Protein AF-A0A1Z4JSN2-F1 (afdb_monomer_lite)

pLDDT: mean 70.75, std 22.08, range [33.25, 98.5]

Secondary structure (DSSP, 8-state):
----SS-HHHHHHHHHHHHHHHHHHHHHHHHHHHHHHHHHHHHHHHHHHHTT-------------------------------------------------PPP-----------B-TTTTTS-HHHHHHHHHHH-SS-EEHHHHHHHHBS---HHHHHHHHHHHHHHHHHHHHTTSEEEEETTTTEEEE--TTSTT--

Radius of gyration: 32.31 Å; chains: 1; bounding box: 71×65×80 Å

Structure (mmCIF, N/CA/C/O backbone):
data_AF-A0A1Z4JSN2-F1
#
_entry.id   AF-A0A1Z4JSN2-F1
#
loop_
_atom_site.group_PDB
_atom_site.id
_atom_site.type_symbol
_atom_site.label_atom_id
_atom_site.label_alt_id
_atom_site.label_comp_id
_atom_site.label_asym_id
_atom_site.label_entity_id
_atom_site.label_seq_id
_atom_site.pdbx_PDB_ins_code
_atom_site.Cartn_x
_atom_site.Cartn_y
_atom_site.Cartn_z
_atom_site.occupancy
_atom_site.B_iso_or_equiv
_atom_site.auth_seq_id
_atom_site.auth_comp_id
_atom_site.auth_asym_id
_atom_site.auth_atom_id
_atom_site.pdbx_PDB_model_num
ATOM 1 N N . MET A 1 1 ? 14.918 -33.684 -27.012 1.00 41.31 1 MET A N 1
ATOM 2 C CA . MET A 1 1 ? 16.140 -33.151 -26.370 1.00 41.31 1 MET A CA 1
ATOM 3 C C . MET A 1 1 ? 15.738 -31.894 -25.622 1.00 41.31 1 MET A C 1
ATOM 5 O O . MET A 1 1 ? 15.031 -31.086 -26.212 1.00 41.31 1 MET A O 1
ATOM 9 N N . ALA A 1 2 ? 16.093 -31.756 -24.344 1.00 53.62 2 ALA A N 1
ATOM 10 C CA . ALA A 1 2 ? 15.791 -30.543 -23.586 1.00 53.62 2 ALA A CA 1
ATOM 11 C C . ALA A 1 2 ? 16.877 -29.498 -23.871 1.00 53.62 2 ALA A C 1
ATOM 13 O O . ALA A 1 2 ? 18.021 -29.665 -23.456 1.00 53.62 2 ALA A O 1
ATOM 14 N N . PHE A 1 3 ? 16.529 -28.445 -24.608 1.00 55.28 3 PHE A N 1
ATOM 15 C CA . PHE A 1 3 ? 17.425 -27.313 -24.818 1.00 55.28 3 PHE A CA 1
ATOM 16 C C . PHE A 1 3 ? 17.397 -26.439 -23.563 1.00 55.28 3 PHE A C 1
ATOM 18 O O . PHE A 1 3 ? 16.472 -25.647 -23.383 1.00 55.28 3 PHE A O 1
ATOM 25 N N . SER A 1 4 ? 18.385 -26.600 -22.678 1.00 73.06 4 SER A N 1
ATOM 26 C CA . SER A 1 4 ? 18.578 -25.646 -21.585 1.00 73.06 4 SER A CA 1
ATOM 27 C C . SER A 1 4 ? 19.028 -24.316 -22.186 1.00 73.06 4 SER A C 1
ATOM 29 O O . SER A 1 4 ? 20.113 -24.217 -22.754 1.00 73.06 4 SER A O 1
ATOM 31 N N . ILE A 1 5 ? 18.161 -23.306 -22.108 1.00 81.50 5 ILE A N 1
ATOM 32 C CA . ILE A 1 5 ? 18.419 -21.956 -22.636 1.00 81.50 5 ILE A CA 1
ATOM 33 C C . ILE A 1 5 ? 19.423 -21.205 -21.738 1.00 81.50 5 ILE A C 1
ATOM 35 O O . ILE A 1 5 ? 20.067 -20.254 -22.174 1.00 81.50 5 ILE A O 1
ATOM 39 N N . LEU A 1 6 ? 19.578 -21.649 -20.486 1.00 81.69 6 LEU A N 1
ATOM 40 C CA . LEU A 1 6 ? 20.545 -21.127 -19.527 1.00 81.69 6 LEU A CA 1
ATOM 41 C C . LEU A 1 6 ? 21.762 -22.05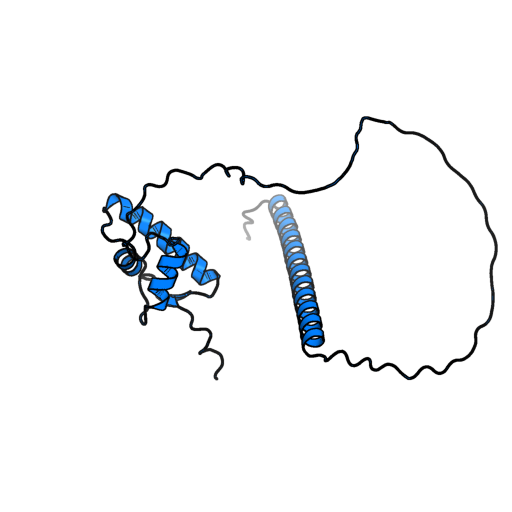3 -19.414 1.00 81.69 6 LEU A C 1
ATOM 43 O O . LEU A 1 6 ? 21.623 -23.278 -19.426 1.00 81.69 6 LEU A O 1
ATOM 47 N N . ALA A 1 7 ? 22.939 -21.447 -19.253 1.00 89.81 7 ALA A N 1
ATOM 48 C CA . ALA A 1 7 ? 24.154 -22.147 -18.852 1.00 89.81 7 ALA A CA 1
ATOM 49 C C . ALA A 1 7 ? 24.004 -22.710 -17.428 1.00 89.81 7 ALA A C 1
ATOM 51 O O . ALA A 1 7 ? 23.353 -22.095 -16.582 1.00 89.81 7 ALA A O 1
ATOM 52 N N . GLU A 1 8 ? 24.628 -23.853 -17.139 1.00 89.00 8 GLU A N 1
ATOM 53 C CA . GLU A 1 8 ? 24.432 -24.534 -15.850 1.00 89.00 8 GLU A CA 1
ATOM 54 C C . GLU A 1 8 ? 24.862 -23.656 -14.658 1.00 89.00 8 GLU A C 1
ATOM 56 O O . GLU A 1 8 ? 24.157 -23.596 -13.653 1.00 89.00 8 GLU A O 1
ATOM 61 N N . ASP A 1 9 ? 25.931 -22.863 -14.806 1.00 92.00 9 ASP A N 1
ATOM 62 C CA . ASP A 1 9 ? 26.379 -21.900 -13.788 1.00 92.00 9 ASP A CA 1
ATOM 63 C C . ASP A 1 9 ? 25.331 -20.814 -13.489 1.00 92.00 9 ASP A C 1
ATOM 65 O O . ASP A 1 9 ? 25.136 -20.416 -12.337 1.00 92.00 9 ASP A O 1
ATOM 69 N N . THR A 1 10 ? 24.631 -20.313 -14.518 1.00 93.00 10 THR A N 1
ATOM 70 C CA . THR A 1 10 ? 23.595 -19.287 -14.319 1.00 93.00 10 THR A CA 1
ATOM 71 C C . THR A 1 10 ? 22.344 -19.884 -13.695 1.00 93.00 10 THR A C 1
ATOM 73 O O . THR A 1 10 ? 21.706 -19.225 -12.874 1.00 93.00 10 THR A O 1
ATOM 76 N N . ARG A 1 11 ? 22.035 -21.147 -14.002 1.00 93.81 11 ARG A N 1
ATOM 77 C CA . ARG A 1 11 ? 20.977 -21.906 -13.338 1.00 93.81 11 ARG A CA 1
ATOM 78 C C . ARG A 1 11 ? 21.290 -22.143 -11.858 1.00 93.81 11 ARG A C 1
ATOM 80 O O . ARG A 1 11 ? 20.466 -21.782 -11.023 1.00 93.81 11 ARG A O 1
ATOM 87 N N . ALA A 1 12 ? 22.473 -22.661 -11.527 1.00 94.56 12 ALA A N 1
ATOM 88 C CA . ALA A 1 12 ? 22.886 -22.909 -10.144 1.00 94.56 12 ALA A CA 1
ATOM 89 C C . ALA A 1 12 ? 22.841 -21.626 -9.294 1.00 94.56 12 ALA A C 1
ATOM 91 O O . ALA A 1 12 ? 22.346 -21.634 -8.168 1.00 94.56 12 ALA A O 1
ATOM 92 N N . LYS A 1 13 ? 23.269 -20.488 -9.862 1.00 96.25 13 LYS A N 1
ATOM 93 C CA . LYS A 1 13 ? 23.168 -19.181 -9.199 1.00 96.25 13 LYS A CA 1
ATOM 94 C C . LYS A 1 13 ? 21.718 -18.728 -8.973 1.00 96.25 13 LYS A C 1
ATOM 96 O O . LYS A 1 13 ? 21.421 -18.148 -7.931 1.00 96.25 13 LYS A O 1
ATOM 101 N N . LEU A 1 14 ? 20.816 -18.970 -9.927 1.00 96.25 14 LEU A N 1
ATOM 102 C CA . LEU A 1 14 ? 19.392 -18.646 -9.775 1.00 96.25 14 LEU A CA 1
ATOM 103 C C . LEU A 1 14 ? 18.695 -19.553 -8.754 1.00 96.25 14 LEU A C 1
ATOM 105 O O . LEU A 1 14 ? 17.845 -19.070 -8.011 1.00 96.25 14 LEU A O 1
ATOM 109 N N . GLU A 1 15 ? 19.061 -20.834 -8.686 1.00 96.12 15 GLU A N 1
ATOM 110 C CA . GLU A 1 15 ? 18.578 -21.761 -7.657 1.00 96.12 15 GLU A CA 1
ATOM 111 C C . GLU A 1 15 ? 19.076 -21.323 -6.261 1.00 96.12 15 GLU A C 1
ATOM 113 O O . GLU A 1 15 ? 18.267 -21.190 -5.344 1.00 96.12 15 GLU A O 1
ATOM 118 N N . GLN A 1 16 ? 20.350 -20.929 -6.124 1.00 97.75 16 GLN A N 1
ATOM 119 C CA . GLN A 1 16 ? 20.901 -20.378 -4.876 1.00 97.75 16 GLN A CA 1
ATOM 120 C C . GLN A 1 16 ? 20.203 -19.081 -4.417 1.00 97.75 16 GLN A C 1
ATOM 122 O O . GLN A 1 16 ? 19.845 -18.957 -3.244 1.00 97.75 16 GLN A O 1
ATOM 127 N N . GLU A 1 17 ? 20.003 -18.101 -5.308 1.00 97.75 17 GLU A N 1
ATOM 128 C CA . GLU A 1 17 ? 19.290 -16.859 -4.955 1.00 97.75 17 GLU A CA 1
ATOM 129 C C . GLU A 1 17 ? 17.804 -17.124 -4.664 1.00 97.75 17 GLU A C 1
ATOM 131 O O . GLU A 1 17 ? 17.231 -16.483 -3.787 1.00 97.75 17 GLU A O 1
ATOM 136 N N . ARG A 1 18 ? 17.172 -18.098 -5.335 1.00 97.88 18 ARG A N 1
ATOM 137 C CA . ARG A 1 18 ? 15.797 -18.520 -5.027 1.00 97.88 18 ARG A CA 1
ATOM 138 C C . ARG A 1 18 ? 15.691 -19.070 -3.607 1.00 97.88 18 ARG A C 1
ATOM 140 O O . ARG A 1 18 ? 14.807 -18.637 -2.872 1.00 97.88 18 ARG A O 1
ATOM 147 N N . ASP A 1 19 ? 16.570 -19.989 -3.220 1.00 98.12 19 ASP A N 1
ATOM 148 C CA . ASP A 1 19 ? 16.544 -20.592 -1.884 1.00 98.12 19 ASP A CA 1
ATOM 149 C C . ASP A 1 19 ? 16.851 -19.547 -0.803 1.00 98.12 19 ASP A C 1
ATOM 151 O O . ASP A 1 19 ? 16.177 -19.488 0.227 1.00 98.12 19 ASP A O 1
ATOM 155 N N . ARG A 1 20 ? 17.791 -18.632 -1.076 1.00 98.44 20 ARG A N 1
ATOM 156 C CA . ARG A 1 20 ? 18.046 -17.462 -0.230 1.00 98.44 20 ARG A CA 1
ATOM 157 C C . ARG A 1 20 ? 16.798 -16.588 -0.060 1.00 98.44 20 ARG A C 1
ATOM 159 O O . ARG A 1 20 ? 16.454 -16.260 1.070 1.00 98.44 20 ARG A O 1
ATOM 166 N N . LEU A 1 21 ? 16.113 -16.225 -1.147 1.00 98.38 21 LEU A N 1
ATOM 167 C CA . LEU A 1 21 ? 14.908 -15.385 -1.103 1.00 98.38 21 LEU A CA 1
ATOM 168 C C . LEU A 1 21 ? 13.727 -16.074 -0.403 1.00 98.38 21 LEU A C 1
ATOM 170 O O . LEU A 1 21 ? 12.927 -15.398 0.239 1.00 98.38 21 LEU A O 1
ATOM 174 N N . ILE A 1 22 ? 13.617 -17.404 -0.495 1.00 98.44 22 ILE A N 1
ATOM 175 C CA . ILE A 1 22 ? 12.638 -18.188 0.274 1.00 98.44 22 ILE A CA 1
ATOM 176 C C . ILE A 1 22 ? 12.942 -18.081 1.774 1.00 98.44 22 ILE A C 1
ATOM 178 O O . ILE A 1 22 ? 12.055 -17.721 2.544 1.00 98.44 22 ILE A O 1
ATOM 182 N N . ASN A 1 23 ? 14.198 -18.292 2.175 1.00 98.25 23 ASN A N 1
ATOM 183 C CA . ASN A 1 23 ? 14.617 -18.180 3.574 1.00 98.25 23 ASN A CA 1
ATOM 184 C C . ASN A 1 23 ? 14.452 -16.748 4.123 1.00 98.25 23 ASN A C 1
ATOM 186 O O . ASN A 1 23 ? 13.974 -16.570 5.241 1.00 98.25 23 ASN A O 1
ATOM 190 N N . GLU A 1 24 ? 14.798 -15.719 3.339 1.00 98.44 24 GLU A N 1
ATOM 191 C CA . GLU A 1 24 ? 14.588 -14.311 3.712 1.00 98.44 24 GLU A CA 1
ATOM 192 C C . GLU A 1 24 ? 13.092 -13.983 3.867 1.00 98.44 24 GLU A C 1
ATOM 194 O O . GLU A 1 24 ? 12.709 -13.335 4.841 1.00 98.44 24 GLU A O 1
ATOM 199 N N . ARG A 1 25 ? 12.228 -14.472 2.963 1.00 98.25 25 ARG A N 1
ATOM 200 C CA . ARG A 1 25 ? 10.766 -14.328 3.078 1.00 98.25 25 ARG A CA 1
ATOM 201 C C . ARG A 1 25 ? 10.247 -14.952 4.372 1.00 98.25 25 ARG A C 1
ATOM 203 O O . ARG A 1 25 ? 9.473 -14.310 5.077 1.00 98.25 25 ARG A O 1
ATOM 210 N N . ASP A 1 26 ? 10.649 -16.182 4.672 1.00 98.38 26 ASP A N 1
ATOM 211 C CA . ASP A 1 26 ? 10.110 -16.922 5.815 1.00 98.38 26 ASP A CA 1
ATOM 212 C C . ASP A 1 26 ? 10.577 -16.319 7.147 1.00 98.38 26 ASP A C 1
ATOM 214 O O . ASP A 1 26 ? 9.757 -16.139 8.047 1.00 98.38 26 ASP A O 1
ATOM 218 N N . ALA A 1 27 ? 11.826 -15.847 7.226 1.00 98.25 27 ALA A N 1
ATOM 219 C CA . ALA A 1 27 ? 12.319 -15.076 8.368 1.00 98.25 27 ALA A CA 1
ATOM 220 C C . ALA A 1 27 ? 11.567 -13.741 8.566 1.00 98.25 27 ALA A C 1
ATOM 222 O O . ALA A 1 27 ? 11.284 -13.349 9.699 1.00 98.25 27 ALA A O 1
ATOM 223 N N . ILE A 1 28 ? 11.207 -13.040 7.481 1.00 98.25 28 ILE A N 1
ATOM 224 C CA . ILE A 1 28 ? 10.393 -11.812 7.551 1.00 98.25 28 ILE A CA 1
ATOM 225 C C . ILE A 1 28 ? 8.974 -12.122 8.049 1.00 98.25 28 ILE A C 1
ATOM 227 O O . ILE A 1 28 ? 8.442 -11.370 8.866 1.00 98.25 28 ILE A O 1
ATOM 231 N N . ILE A 1 29 ? 8.365 -13.222 7.590 1.00 98.12 29 ILE A N 1
ATOM 232 C CA . ILE A 1 29 ? 7.037 -13.658 8.045 1.00 98.12 29 ILE A CA 1
ATOM 233 C C . ILE A 1 29 ? 7.071 -14.005 9.538 1.00 98.12 29 ILE A C 1
ATOM 235 O O . ILE A 1 29 ? 6.230 -13.512 10.287 1.00 98.12 29 ILE A O 1
ATOM 239 N N . GLU A 1 30 ? 8.047 -14.795 9.989 1.00 98.38 30 GLU A N 1
ATOM 240 C CA . GLU A 1 30 ? 8.188 -15.180 11.399 1.00 98.38 30 GLU A CA 1
ATOM 241 C C . GLU A 1 30 ? 8.400 -13.956 12.306 1.00 98.38 30 GLU A C 1
ATOM 243 O O . GLU A 1 30 ? 7.724 -13.814 13.330 1.00 98.38 30 GLU A O 1
ATOM 248 N N . ALA A 1 31 ? 9.265 -13.020 11.901 1.00 97.94 31 ALA A N 1
ATOM 249 C CA . ALA A 1 31 ? 9.495 -11.774 12.630 1.00 97.94 31 ALA A CA 1
ATOM 250 C C . ALA A 1 31 ? 8.231 -10.897 12.705 1.00 97.94 31 ALA A C 1
ATOM 252 O O . ALA A 1 31 ? 7.899 -10.389 13.777 1.00 97.94 31 ALA A O 1
ATOM 253 N N . ALA A 1 32 ? 7.496 -10.755 11.596 1.00 97.81 32 ALA A N 1
ATOM 254 C CA . ALA A 1 32 ? 6.260 -9.975 11.549 1.00 97.81 32 ALA A CA 1
ATOM 255 C C . ALA A 1 32 ? 5.143 -10.597 12.404 1.00 97.81 32 ALA A C 1
ATOM 257 O O . ALA A 1 32 ? 4.457 -9.877 13.128 1.00 97.81 32 ALA A O 1
ATOM 258 N N . VAL A 1 33 ? 4.982 -11.926 12.371 1.00 98.50 33 VAL A N 1
ATOM 259 C CA . VAL A 1 33 ? 4.016 -12.652 13.214 1.00 98.50 33 VAL A CA 1
ATOM 260 C C . VAL A 1 33 ? 4.383 -12.527 14.692 1.00 98.50 33 VAL A C 1
ATOM 262 O O . VAL A 1 33 ? 3.512 -12.245 15.515 1.00 98.50 33 VAL A O 1
ATOM 265 N N . THR A 1 34 ? 5.664 -12.670 15.036 1.00 98.25 34 THR A N 1
ATOM 266 C CA . THR A 1 34 ? 6.158 -12.509 16.412 1.00 98.25 34 THR A CA 1
ATOM 267 C C . THR A 1 34 ? 5.901 -11.094 16.933 1.00 98.25 34 THR A C 1
ATOM 269 O O . THR A 1 34 ? 5.360 -10.936 18.027 1.00 98.25 34 THR A O 1
ATOM 272 N N . GLN A 1 35 ? 6.220 -10.061 16.144 1.00 98.31 35 GLN A N 1
ATOM 273 C CA . GLN A 1 35 ? 5.967 -8.669 16.522 1.00 98.31 35 GLN A CA 1
ATOM 274 C C . GLN A 1 35 ? 4.466 -8.385 16.677 1.00 98.31 35 GLN A C 1
ATOM 276 O O . GLN A 1 35 ? 4.056 -7.842 17.700 1.00 98.31 35 GLN A O 1
ATOM 281 N N . ALA A 1 36 ? 3.639 -8.791 15.708 1.00 98.06 36 ALA A N 1
ATOM 282 C CA . ALA A 1 36 ? 2.192 -8.591 15.772 1.00 98.06 36 ALA A CA 1
ATOM 283 C C . ALA A 1 36 ? 1.566 -9.288 16.992 1.00 98.06 36 ALA A C 1
ATOM 285 O O . ALA A 1 36 ? 0.686 -8.724 17.638 1.00 98.06 36 ALA A O 1
ATOM 286 N N . THR A 1 37 ? 2.049 -10.484 17.343 1.00 98.19 37 THR A N 1
ATOM 287 C CA . THR A 1 37 ? 1.596 -11.221 18.534 1.00 98.19 37 THR A CA 1
ATOM 288 C C . THR A 1 37 ? 1.969 -10.468 19.813 1.00 98.19 37 THR A C 1
ATOM 290 O O . THR A 1 37 ? 1.103 -10.231 20.650 1.00 98.19 37 THR A O 1
ATOM 293 N N . ALA A 1 38 ? 3.216 -9.995 19.931 1.00 97.88 38 ALA A N 1
ATOM 294 C CA . ALA A 1 38 ? 3.669 -9.220 21.088 1.00 97.88 38 ALA A CA 1
ATOM 295 C C . ALA A 1 38 ? 2.908 -7.885 21.258 1.00 97.88 38 ALA A C 1
ATOM 297 O O . ALA A 1 38 ? 2.576 -7.506 22.381 1.00 97.88 38 ALA A O 1
ATOM 298 N N . GLU A 1 39 ? 2.590 -7.184 20.163 1.00 98.00 39 GLU A N 1
ATOM 299 C CA . GLU A 1 39 ? 1.781 -5.953 20.186 1.00 98.00 39 GLU A CA 1
ATOM 300 C C . GLU A 1 39 ? 0.318 -6.218 20.593 1.00 98.00 39 GLU A C 1
ATOM 302 O O . GLU A 1 39 ? -0.271 -5.435 21.348 1.00 98.00 39 GLU A O 1
ATOM 307 N N . ILE A 1 40 ? -0.268 -7.337 20.149 1.00 98.12 40 ILE A N 1
ATOM 308 C CA . ILE A 1 40 ? -1.598 -7.788 20.588 1.00 98.12 40 ILE A CA 1
ATOM 309 C C . ILE A 1 40 ? -1.582 -8.125 22.083 1.00 98.12 40 ILE A C 1
ATOM 311 O O . ILE A 1 40 ? -2.422 -7.608 22.819 1.00 98.12 40 ILE A O 1
ATOM 315 N N . ASP A 1 41 ? -0.615 -8.916 22.554 1.00 97.88 41 ASP A N 1
ATOM 316 C CA . ASP A 1 41 ? -0.499 -9.302 23.966 1.00 97.88 41 ASP A CA 1
ATOM 317 C C . ASP A 1 41 ? -0.299 -8.083 24.877 1.00 97.88 41 ASP A C 1
ATOM 319 O O . ASP A 1 41 ? -0.962 -7.964 25.909 1.00 97.88 41 ASP A O 1
ATOM 323 N N . GLN A 1 42 ? 0.545 -7.127 24.474 1.00 97.69 42 GLN A N 1
ATOM 324 C CA . GLN A 1 42 ? 0.730 -5.864 25.194 1.00 97.69 42 GLN A CA 1
ATOM 325 C C . GLN A 1 42 ? -0.574 -5.052 25.257 1.00 97.69 42 GLN A C 1
ATOM 327 O O . GLN A 1 42 ? -0.917 -4.499 26.305 1.00 97.69 42 GLN A O 1
ATOM 332 N N . THR A 1 43 ? -1.328 -5.002 24.155 1.00 97.38 43 THR A N 1
ATOM 333 C CA . THR A 1 43 ? -2.623 -4.308 24.092 1.00 97.38 43 THR A CA 1
ATOM 334 C C . THR A 1 43 ? -3.659 -4.988 24.992 1.00 97.38 43 THR A C 1
ATOM 336 O O . THR A 1 43 ? -4.388 -4.307 25.713 1.00 97.38 43 THR A O 1
ATOM 339 N N . LEU A 1 44 ? -3.703 -6.324 25.019 1.00 97.00 44 LEU A N 1
ATOM 340 C CA . LEU A 1 44 ? -4.582 -7.093 25.904 1.00 97.00 44 LEU A CA 1
ATOM 341 C C . LEU A 1 44 ? -4.220 -6.896 27.382 1.00 97.00 44 LEU A C 1
ATOM 343 O O . LEU A 1 44 ? -5.116 -6.685 28.197 1.00 97.00 44 LEU A O 1
ATOM 347 N N . GLN A 1 45 ? -2.930 -6.883 27.731 1.00 96.62 45 GLN A N 1
ATOM 348 C CA . GLN A 1 45 ? -2.469 -6.551 29.085 1.00 96.62 45 GLN A CA 1
ATOM 349 C C . GLN A 1 45 ? -2.898 -5.135 29.492 1.00 96.62 45 GLN A C 1
ATOM 351 O O . GLN A 1 45 ? -3.444 -4.947 30.578 1.00 96.62 45 GLN A O 1
ATOM 356 N N . GLN A 1 46 ? -2.736 -4.145 28.607 1.00 96.88 46 GLN A N 1
ATOM 357 C CA . GLN A 1 46 ? -3.181 -2.774 28.864 1.00 96.88 46 GLN A CA 1
ATOM 358 C C . GLN A 1 46 ? -4.706 -2.680 29.051 1.00 96.88 46 GLN A C 1
ATOM 360 O O . GLN A 1 46 ? -5.172 -1.963 29.936 1.00 96.88 46 GLN A O 1
ATOM 365 N N . ILE A 1 47 ? -5.490 -3.411 28.253 1.00 96.12 47 ILE A N 1
ATOM 366 C CA . ILE A 1 47 ? -6.953 -3.471 28.388 1.00 96.12 47 ILE A CA 1
ATOM 367 C C . ILE A 1 47 ? -7.352 -4.124 29.718 1.00 96.12 47 ILE A C 1
ATOM 369 O O . ILE A 1 47 ? -8.198 -3.580 30.422 1.00 96.12 47 ILE A O 1
ATOM 373 N N . ASN A 1 48 ? -6.722 -5.237 30.100 1.00 95.44 48 ASN A N 1
ATOM 374 C CA . ASN A 1 48 ? -6.979 -5.914 31.375 1.00 95.44 48 ASN A CA 1
ATOM 375 C C . ASN A 1 48 ? -6.672 -5.009 32.577 1.00 95.44 48 ASN A C 1
ATOM 377 O O . ASN A 1 48 ? -7.474 -4.945 33.509 1.00 95.44 48 ASN A O 1
ATOM 381 N N . HIS A 1 49 ? -5.576 -4.247 32.516 1.00 93.94 49 HIS A N 1
ATOM 382 C CA . HIS A 1 49 ? -5.225 -3.261 33.536 1.00 93.94 49 HIS A CA 1
ATOM 383 C C . HIS A 1 49 ? -6.290 -2.159 33.665 1.00 93.94 49 HIS A C 1
ATOM 385 O O . HIS A 1 49 ? -6.755 -1.852 34.763 1.00 93.94 49 HIS A O 1
ATOM 391 N N . LEU A 1 50 ? -6.746 -1.601 32.536 1.00 94.19 50 LEU A N 1
ATOM 392 C CA . LEU A 1 50 ? -7.796 -0.571 32.504 1.00 94.19 50 LEU A CA 1
ATOM 393 C C . LEU A 1 50 ? -9.171 -1.083 32.962 1.00 94.19 50 LEU A C 1
ATOM 395 O O . LEU A 1 50 ? -9.957 -0.311 33.508 1.00 94.19 50 LEU A O 1
ATOM 399 N N . LEU A 1 51 ? -9.466 -2.366 32.747 1.00 92.88 51 LEU A N 1
ATOM 400 C CA . LEU A 1 51 ? -10.694 -3.021 33.207 1.00 92.88 51 LEU A CA 1
ATOM 401 C C . LEU A 1 51 ? -10.644 -3.436 34.688 1.00 92.88 51 LEU A C 1
ATOM 403 O O . LEU A 1 51 ? -11.639 -3.944 35.202 1.00 92.88 51 LEU A O 1
ATOM 407 N N . GLY A 1 52 ? -9.518 -3.231 35.382 1.00 82.19 52 GLY A N 1
ATOM 408 C CA . GLY A 1 52 ? -9.339 -3.688 36.763 1.00 82.19 52 GLY A CA 1
ATOM 409 C C . GLY A 1 52 ? -9.307 -5.215 36.894 1.00 82.19 52 GLY A C 1
ATOM 410 O O . GLY A 1 52 ? -9.551 -5.741 37.978 1.00 82.19 52 GLY A O 1
ATOM 411 N N . SER A 1 53 ? -9.008 -5.928 35.802 1.00 67.31 53 SER A N 1
ATOM 412 C CA . SER A 1 53 ? -8.910 -7.392 35.754 1.00 67.31 53 SER A CA 1
ATOM 413 C C . SER A 1 53 ? -7.637 -7.930 36.419 1.00 67.31 53 SER A C 1
ATOM 415 O O . SER A 1 53 ? -7.493 -9.145 36.551 1.00 67.31 53 SER A O 1
ATOM 417 N N . ASP A 1 54 ? -6.729 -7.047 36.853 1.00 62.31 54 ASP A N 1
ATOM 418 C CA . ASP A 1 54 ? -5.588 -7.361 37.719 1.00 62.31 54 ASP A CA 1
ATOM 419 C C . ASP A 1 54 ? -6.062 -7.742 39.132 1.00 62.31 54 ASP A C 1
ATOM 421 O O . ASP A 1 54 ? -5.821 -7.044 40.117 1.00 62.31 54 ASP A O 1
ATOM 425 N N . SER A 1 55 ? -6.743 -8.882 39.243 1.00 44.88 55 SER A N 1
ATOM 426 C CA . SER A 1 55 ? -6.909 -9.570 40.517 1.00 44.88 55 SER A CA 1
ATOM 427 C C . SER A 1 55 ? -5.648 -10.403 40.774 1.00 44.88 55 SER A C 1
ATOM 429 O O . SER A 1 55 ? -5.432 -11.405 40.081 1.00 44.88 55 SER A O 1
ATOM 431 N N . PRO A 1 56 ? -4.785 -10.027 41.739 1.00 50.44 56 PRO A N 1
ATOM 432 C CA . PRO A 1 56 ? -3.621 -10.828 42.072 1.00 50.44 56 PRO A CA 1
ATOM 433 C C . PRO A 1 56 ? -4.104 -12.115 42.739 1.00 50.44 56 PRO A C 1
ATOM 435 O O . PRO A 1 56 ? -4.435 -12.138 43.923 1.00 50.44 56 PRO A O 1
ATOM 438 N N . THR A 1 57 ? -4.131 -13.210 41.978 1.00 39.16 57 THR A N 1
ATOM 439 C CA . THR A 1 57 ? -4.407 -14.544 42.531 1.00 39.16 57 THR A CA 1
ATOM 440 C C . THR A 1 57 ? -3.145 -15.086 43.206 1.00 39.16 57 THR A C 1
ATOM 442 O O . THR A 1 57 ? -2.566 -16.088 42.791 1.00 39.16 57 THR A O 1
ATOM 445 N N . GLU A 1 58 ? -2.687 -14.393 44.246 1.00 45.44 58 GLU A N 1
ATOM 446 C CA . GLU A 1 58 ? -1.588 -14.834 45.096 1.00 45.44 58 GLU A CA 1
ATOM 447 C C . GLU A 1 58 ? -2.149 -15.367 46.418 1.00 45.44 58 GLU A C 1
ATOM 449 O O . GLU A 1 58 ? -2.570 -14.596 47.275 1.00 45.44 58 GLU A O 1
ATOM 454 N N . THR A 1 59 ? -2.150 -16.693 46.595 1.00 40.84 59 THR A N 1
ATOM 455 C CA . THR A 1 59 ? -1.722 -17.363 47.845 1.00 40.84 59 THR A CA 1
ATOM 456 C C . THR A 1 59 ? -1.828 -18.888 47.749 1.00 40.84 59 THR A C 1
ATOM 458 O O . THR A 1 59 ? -2.898 -19.467 47.904 1.00 40.84 59 THR A O 1
ATOM 461 N N . ALA A 1 60 ? -0.681 -19.558 47.598 1.00 39.19 60 ALA A N 1
ATOM 462 C CA . ALA A 1 60 ? -0.484 -20.947 48.037 1.00 39.19 60 ALA A CA 1
ATOM 463 C C . ALA A 1 60 ? 1.008 -21.254 48.288 1.00 39.19 60 ALA A C 1
ATOM 465 O O . ALA A 1 60 ? 1.548 -22.261 47.833 1.00 39.19 60 ALA A O 1
ATOM 466 N N . SER A 1 61 ? 1.701 -20.377 49.022 1.00 46.31 61 SER A N 1
ATOM 467 C CA . SER A 1 61 ? 3.037 -20.689 49.542 1.00 46.31 61 SER A CA 1
ATOM 468 C C . SER A 1 61 ? 2.937 -21.638 50.737 1.00 46.31 61 SER A C 1
ATOM 470 O O . SER A 1 61 ? 2.457 -21.238 51.796 1.00 46.31 61 SER A O 1
ATOM 472 N N . THR A 1 62 ? 3.490 -22.849 50.628 1.00 40.41 62 THR A N 1
ATOM 473 C CA . THR A 1 62 ? 3.920 -23.626 51.805 1.00 40.41 62 THR A CA 1
ATOM 474 C C . THR A 1 62 ? 5.337 -24.158 51.632 1.00 40.41 62 THR A C 1
ATOM 476 O O . THR A 1 62 ? 5.635 -24.940 50.734 1.00 40.41 62 THR A O 1
ATOM 479 N N . SER A 1 63 ? 6.213 -23.715 52.528 1.00 47.41 63 SER A N 1
ATOM 480 C CA . SER A 1 63 ? 7.657 -23.952 52.543 1.00 47.41 63 SER A CA 1
ATOM 481 C C . SER A 1 63 ? 8.049 -25.393 52.894 1.00 47.41 63 SER A C 1
ATOM 483 O O . SER A 1 63 ? 7.392 -25.999 53.742 1.00 47.41 63 SER A O 1
ATOM 485 N N . LYS A 1 64 ? 9.234 -25.848 52.437 1.00 38.62 64 LYS A N 1
ATOM 486 C CA . LYS A 1 64 ? 10.298 -26.389 53.328 1.00 38.62 64 LYS A CA 1
ATOM 487 C C . LYS A 1 64 ? 11.630 -26.750 52.631 1.00 38.62 64 LYS A C 1
ATOM 489 O O . LYS A 1 64 ? 11.657 -27.515 51.682 1.00 38.62 64 LYS A O 1
ATOM 494 N N . LYS A 1 65 ? 12.720 -26.307 53.281 1.00 33.62 65 LYS A N 1
ATOM 495 C CA . LYS A 1 65 ? 14.089 -26.879 53.347 1.00 33.62 65 LYS A CA 1
ATOM 496 C C . LYS A 1 65 ? 15.005 -26.945 52.100 1.00 33.62 65 LYS A C 1
ATOM 498 O O . LYS A 1 65 ? 14.971 -27.881 51.316 1.00 33.62 65 LYS A O 1
ATOM 503 N N . ALA A 1 66 ? 16.007 -26.058 52.120 1.00 39.22 66 ALA A N 1
ATOM 504 C CA . ALA A 1 66 ? 17.427 -26.383 51.863 1.00 39.22 66 ALA A CA 1
ATOM 505 C C . ALA A 1 66 ? 17.978 -27.323 52.988 1.00 39.22 66 ALA A C 1
ATOM 507 O O . ALA A 1 66 ? 17.262 -27.466 53.990 1.00 39.22 66 ALA A O 1
ATOM 508 N N . PRO A 1 67 ? 19.196 -27.935 52.940 1.00 52.31 67 PRO A N 1
ATOM 509 C CA . PRO A 1 67 ? 20.463 -27.540 52.275 1.00 52.31 67 PRO A CA 1
ATOM 510 C C . PRO A 1 67 ? 21.045 -28.685 51.375 1.00 52.31 67 PRO A C 1
ATOM 512 O O . PRO A 1 67 ? 20.317 -29.630 51.111 1.00 52.31 67 PRO A O 1
ATOM 515 N N . THR A 1 68 ? 22.247 -28.693 50.765 1.00 34.12 68 THR A N 1
ATOM 516 C CA . THR A 1 68 ? 23.608 -28.285 51.201 1.00 34.12 68 THR A CA 1
ATOM 517 C C . THR A 1 68 ? 24.605 -28.022 50.052 1.00 34.12 68 THR A C 1
ATOM 519 O O . THR A 1 68 ? 24.661 -28.770 49.087 1.00 34.12 68 THR A O 1
ATOM 522 N N . GLN A 1 69 ? 25.454 -27.003 50.256 1.00 41.44 69 GLN A N 1
ATOM 523 C CA . GLN A 1 69 ? 26.899 -26.898 49.938 1.00 41.44 69 GLN A CA 1
ATOM 524 C C . GLN A 1 69 ? 27.529 -27.706 48.775 1.00 41.44 69 GLN A C 1
ATOM 526 O O . GLN A 1 69 ? 27.623 -28.926 48.847 1.00 41.44 69 GLN A O 1
ATOM 531 N N . SER A 1 70 ? 28.226 -26.994 47.868 1.00 36.06 70 SER A N 1
ATOM 532 C CA . SER A 1 70 ? 29.679 -27.188 47.615 1.00 36.06 70 SER A CA 1
ATOM 533 C C . SER A 1 70 ? 30.323 -26.060 46.771 1.00 36.06 70 SER A C 1
ATOM 535 O O . SER A 1 70 ? 30.067 -25.907 45.583 1.00 36.06 70 SER A O 1
ATOM 537 N N . LYS A 1 71 ? 31.215 -25.294 47.410 1.00 39.72 71 LYS A N 1
ATOM 538 C CA . LYS A 1 71 ? 32.340 -24.482 46.865 1.00 39.72 71 LYS A CA 1
ATOM 539 C C . LYS A 1 71 ? 33.615 -25.024 47.574 1.00 39.72 71 LYS A C 1
ATOM 541 O O . LYS A 1 71 ? 33.410 -25.760 48.543 1.00 39.72 71 LYS A O 1
ATOM 546 N N . PRO A 1 72 ? 34.887 -24.643 47.278 1.00 52.25 72 PRO A N 1
ATOM 547 C CA . PRO A 1 72 ? 35.454 -23.625 46.361 1.00 52.25 72 PRO A CA 1
ATOM 548 C C . PRO A 1 72 ? 36.526 -24.246 45.401 1.00 52.25 72 PRO A C 1
ATOM 550 O O . PRO A 1 72 ? 36.612 -25.462 45.342 1.00 52.25 72 PRO A O 1
ATOM 553 N N . LYS A 1 73 ? 37.351 -23.590 44.559 1.00 33.25 73 LYS A N 1
ATOM 554 C CA . LYS A 1 73 ? 38.231 -22.381 44.575 1.00 33.25 73 LYS A CA 1
ATOM 555 C C . LYS A 1 73 ? 38.528 -22.011 43.091 1.00 33.25 73 LYS A C 1
ATOM 557 O O . LYS A 1 73 ? 38.538 -22.917 42.274 1.00 33.25 73 LYS A O 1
ATOM 562 N N . ALA A 1 74 ? 38.644 -20.769 42.600 1.00 34.78 74 ALA A N 1
ATOM 563 C CA . ALA A 1 74 ? 39.424 -19.569 42.970 1.00 34.78 74 ALA A CA 1
ATOM 564 C C . ALA A 1 74 ? 40.844 -19.470 42.339 1.00 34.78 74 ALA A C 1
ATOM 566 O O . ALA A 1 74 ? 41.757 -20.120 42.836 1.00 34.78 74 ALA A O 1
ATOM 567 N N . ALA A 1 75 ? 41.007 -18.599 41.319 1.00 35.84 75 ALA A N 1
ATOM 568 C CA . ALA A 1 75 ? 42.153 -17.690 41.037 1.00 35.84 75 ALA A CA 1
ATOM 569 C C . ALA A 1 75 ? 41.848 -16.853 39.749 1.00 35.84 75 ALA A C 1
ATOM 571 O O . ALA A 1 75 ? 41.484 -17.452 38.746 1.00 35.84 75 ALA A O 1
ATOM 572 N N . THR A 1 76 ? 41.726 -15.509 39.711 1.00 34.06 76 THR A N 1
ATOM 573 C CA . THR A 1 76 ? 42.779 -14.444 39.631 1.00 34.06 76 THR A CA 1
ATOM 574 C C . THR A 1 76 ? 43.895 -14.766 38.613 1.00 34.06 76 THR A C 1
ATOM 576 O O . THR A 1 76 ? 44.582 -15.751 38.826 1.00 34.06 76 THR A O 1
ATOM 579 N N . GLN A 1 77 ? 44.147 -14.064 37.489 1.00 36.75 77 GLN A N 1
ATOM 580 C CA . GLN A 1 77 ? 44.514 -12.642 37.199 1.00 36.75 77 GLN A CA 1
ATOM 581 C C . GLN A 1 77 ? 44.466 -12.398 35.644 1.00 36.75 77 GLN A C 1
ATOM 583 O O . GLN A 1 77 ? 44.279 -13.375 34.930 1.00 36.75 77 GLN A O 1
ATOM 588 N N . SER A 1 78 ? 44.643 -11.229 34.980 1.00 34.38 78 SER A N 1
ATOM 589 C CA . SER A 1 78 ? 44.688 -9.772 35.295 1.00 34.38 78 SER A CA 1
ATOM 590 C C . SER A 1 78 ? 44.549 -8.901 33.998 1.00 34.38 78 SER A C 1
ATOM 592 O O . SER A 1 78 ? 44.351 -9.421 32.907 1.00 34.38 78 SER A O 1
ATOM 594 N N . LYS A 1 79 ? 44.654 -7.560 34.114 1.00 40.41 79 LYS A N 1
ATOM 595 C CA . LYS A 1 79 ? 44.812 -6.518 33.043 1.00 40.41 79 LYS A CA 1
ATOM 596 C C . LYS A 1 79 ? 46.328 -6.234 32.758 1.00 40.41 79 LYS A C 1
ATOM 598 O O . LYS A 1 79 ? 47.100 -6.830 33.512 1.00 40.41 79 LYS A O 1
ATOM 603 N N . PRO A 1 80 ? 46.815 -5.343 31.824 1.00 49.00 80 PRO A N 1
ATOM 604 C CA . PRO A 1 80 ? 46.180 -4.118 31.255 1.00 49.00 80 PRO A CA 1
ATOM 605 C C . PRO A 1 80 ? 46.575 -3.626 29.811 1.00 49.00 80 PRO A C 1
ATOM 607 O O . PRO A 1 80 ? 47.356 -4.258 29.114 1.00 49.00 80 PRO A O 1
ATOM 610 N N . LYS A 1 81 ? 46.133 -2.385 29.474 1.00 35.31 81 LYS A N 1
ATOM 611 C CA . LYS A 1 81 ? 46.545 -1.454 28.370 1.00 35.31 81 LYS A CA 1
ATOM 612 C C . LYS A 1 81 ? 46.063 -1.796 26.934 1.00 35.31 81 LYS A C 1
ATOM 614 O O . LYS A 1 81 ? 45.886 -2.958 26.620 1.00 35.31 81 LYS A O 1
ATOM 619 N N . ALA A 1 82 ? 45.801 -0.833 26.031 1.00 38.25 82 ALA A N 1
ATOM 620 C CA . ALA A 1 82 ? 45.982 0.636 26.054 1.00 38.25 82 ALA A CA 1
ATOM 621 C C . ALA A 1 82 ? 44.804 1.418 25.402 1.00 38.25 82 ALA A C 1
ATOM 623 O O . ALA A 1 82 ? 43.927 0.828 24.783 1.00 38.25 82 ALA A O 1
ATOM 624 N N . ALA A 1 83 ? 44.797 2.751 25.559 1.00 44.00 83 ALA A N 1
ATOM 625 C CA . ALA A 1 83 ? 43.848 3.699 24.943 1.00 44.00 83 ALA A CA 1
ATOM 626 C C . ALA A 1 83 ? 44.408 4.300 23.624 1.00 44.00 83 ALA A C 1
ATOM 628 O O . ALA A 1 83 ? 45.555 4.005 23.285 1.00 44.00 83 ALA A O 1
ATOM 629 N N . PRO A 1 84 ? 43.651 5.152 22.899 1.00 44.69 84 PRO A N 1
ATOM 630 C CA . PRO A 1 84 ? 43.582 6.588 23.248 1.00 44.69 84 PRO A CA 1
ATOM 631 C C . PRO A 1 84 ? 42.115 7.104 23.296 1.00 44.69 84 PRO A C 1
ATOM 633 O O . PRO A 1 84 ? 41.235 6.528 22.674 1.00 44.69 84 PRO A O 1
ATOM 636 N N . LYS A 1 85 ? 41.703 8.051 24.159 1.00 41.72 85 LYS A N 1
ATOM 637 C CA . LYS A 1 85 ? 42.067 9.489 24.254 1.00 41.72 85 LYS A CA 1
ATOM 638 C C . LYS A 1 85 ? 41.909 10.239 22.915 1.00 41.72 85 LYS A C 1
ATOM 640 O O . LYS A 1 85 ? 42.451 9.797 21.922 1.00 41.72 85 LYS A O 1
ATOM 645 N N . SER A 1 86 ? 41.291 11.417 22.813 1.00 39.00 86 SER A N 1
ATOM 646 C CA . SER A 1 86 ? 40.503 12.248 23.743 1.00 39.00 86 SER A CA 1
ATOM 647 C C . SER A 1 86 ? 39.850 13.390 22.938 1.00 39.00 86 SER A C 1
ATOM 649 O O . SER A 1 86 ? 40.337 13.691 21.856 1.00 39.00 86 SER A O 1
ATOM 651 N N . GLN A 1 87 ? 38.919 14.114 23.586 1.00 41.69 87 GLN A N 1
ATOM 652 C CA . GLN A 1 87 ? 38.660 15.577 23.521 1.00 41.69 87 GLN A CA 1
ATOM 653 C C . GLN A 1 87 ? 37.264 15.986 22.999 1.00 41.69 87 GLN A C 1
ATOM 655 O O . GLN A 1 87 ? 36.826 15.478 21.980 1.00 41.69 87 GLN A O 1
ATOM 660 N N . LYS A 1 88 ? 36.533 16.928 23.631 1.00 40.66 88 LYS A N 1
ATOM 661 C CA . LYS A 1 88 ? 36.646 17.538 24.986 1.00 40.66 88 LYS A CA 1
ATOM 662 C C . LYS A 1 88 ? 35.373 18.363 25.290 1.00 40.66 88 LYS A C 1
ATOM 664 O O . LYS A 1 88 ? 35.056 19.186 24.453 1.00 40.66 88 LYS A O 1
ATOM 669 N N . ALA A 1 89 ? 34.787 18.212 26.493 1.00 39.22 89 ALA A N 1
ATOM 670 C CA . ALA A 1 89 ? 34.013 19.199 27.303 1.00 39.22 89 ALA A CA 1
ATOM 671 C C . ALA A 1 89 ? 32.877 20.051 26.643 1.00 39.22 89 ALA A C 1
ATOM 673 O O . ALA A 1 89 ? 32.806 20.194 25.438 1.00 39.22 89 ALA A O 1
ATOM 674 N N . ALA A 1 90 ? 31.923 20.673 27.351 1.00 37.81 90 ALA A N 1
ATOM 675 C CA . ALA A 1 90 ? 31.595 20.786 28.783 1.00 37.81 90 ALA A CA 1
ATOM 676 C C . ALA A 1 90 ? 30.041 20.765 28.931 1.00 37.81 90 ALA A C 1
ATOM 678 O O . ALA A 1 90 ? 29.341 21.006 27.956 1.00 37.81 90 ALA A O 1
ATOM 679 N N . ALA A 1 91 ? 29.428 20.315 30.035 1.00 38.06 91 ALA A N 1
ATOM 680 C CA . ALA A 1 91 ? 29.004 21.126 31.201 1.00 38.06 91 ALA A CA 1
ATOM 681 C C . ALA A 1 91 ? 28.347 22.493 30.841 1.00 38.06 91 ALA A C 1
ATOM 683 O O . ALA A 1 91 ? 28.898 23.224 30.032 1.00 38.06 91 ALA A O 1
ATOM 684 N N . LYS A 1 92 ? 27.240 22.955 31.451 1.00 38.22 92 LYS A N 1
ATOM 685 C CA . LYS A 1 92 ? 26.566 22.578 32.716 1.00 38.22 92 LYS A CA 1
ATOM 686 C C . LYS A 1 92 ? 25.152 23.224 32.774 1.00 38.22 92 LYS A C 1
ATOM 688 O O . LYS A 1 92 ? 24.917 24.187 32.063 1.00 38.22 92 LYS A O 1
ATOM 693 N N . ALA A 1 93 ? 24.314 22.779 33.722 1.00 37.06 93 ALA A N 1
ATOM 694 C CA . ALA A 1 93 ? 23.162 23.495 34.319 1.00 37.06 93 ALA A CA 1
ATOM 695 C C . ALA A 1 93 ? 21.841 23.708 33.515 1.00 37.06 93 ALA A C 1
ATOM 697 O O . ALA A 1 93 ? 21.791 24.372 32.489 1.00 37.06 93 ALA A O 1
ATOM 698 N N . LYS A 1 94 ? 20.737 23.210 34.103 1.00 42.06 94 LYS A N 1
ATOM 699 C CA . LYS A 1 94 ? 19.381 23.823 34.111 1.00 42.06 94 LYS A CA 1
ATOM 700 C C . LYS A 1 94 ? 19.392 25.024 35.105 1.00 42.06 94 LYS A C 1
ATOM 702 O O . LYS A 1 94 ? 20.323 25.017 35.917 1.00 42.06 94 LYS A O 1
ATOM 707 N N . PRO A 1 95 ? 18.404 25.961 35.180 1.00 45.34 95 PRO A N 1
ATOM 708 C CA . PRO A 1 95 ? 16.979 25.808 34.814 1.00 45.34 95 PRO A CA 1
ATOM 709 C C . PRO A 1 95 ? 16.247 27.060 34.228 1.00 45.34 95 PRO A C 1
ATOM 711 O O . PRO A 1 95 ? 16.848 28.103 34.027 1.00 45.34 95 PRO A O 1
ATOM 714 N N . VAL A 1 96 ? 14.917 26.919 34.064 1.00 38.88 96 VAL A N 1
ATOM 715 C CA . VAL A 1 96 ? 13.859 27.957 33.899 1.00 38.88 96 VAL A CA 1
ATOM 716 C C . VAL A 1 96 ? 13.706 28.650 32.525 1.00 38.88 96 VAL A C 1
ATOM 718 O O . VAL A 1 96 ? 14.550 29.413 32.083 1.00 38.88 96 VAL A O 1
ATOM 721 N N . GLU A 1 97 ? 12.567 28.339 31.890 1.00 47.19 97 GLU A N 1
ATOM 722 C CA . GLU A 1 97 ? 11.569 29.233 31.257 1.00 47.19 97 GLU A CA 1
ATOM 723 C C . GLU A 1 97 ? 11.997 30.575 30.617 1.00 47.19 97 GLU A C 1
ATOM 725 O O . GLU A 1 97 ? 12.492 31.468 31.295 1.00 47.19 97 GLU A O 1
ATOM 730 N N . VAL A 1 98 ? 11.670 30.753 29.327 1.00 38.97 98 VAL A N 1
ATOM 731 C CA . VAL A 1 98 ? 10.769 31.799 28.770 1.00 38.97 98 VAL A CA 1
ATOM 732 C C . VAL A 1 98 ? 10.652 31.592 27.243 1.00 38.97 98 VAL A C 1
ATOM 734 O O . VAL A 1 98 ? 11.540 31.033 26.603 1.00 38.97 98 VAL A O 1
ATOM 737 N N . ALA A 1 99 ? 9.506 31.971 26.674 1.00 45.22 99 ALA A N 1
ATOM 738 C CA . ALA A 1 99 ? 9.108 31.766 25.278 1.00 45.22 99 ALA A CA 1
ATOM 739 C C . ALA A 1 99 ? 10.085 32.309 24.208 1.00 45.22 99 ALA A C 1
ATOM 741 O O . ALA A 1 99 ? 10.627 33.401 24.372 1.00 45.22 99 ALA A O 1
ATOM 742 N N . SER A 1 100 ? 10.174 31.633 23.048 1.00 43.16 100 SER A N 1
ATOM 743 C CA . SER A 1 100 ? 9.654 32.146 21.752 1.00 43.16 100 SER A CA 1
ATOM 744 C C . SER A 1 100 ? 10.013 31.255 20.541 1.00 43.16 100 SER A C 1
ATOM 746 O O . SER A 1 100 ? 11.098 30.692 20.471 1.00 43.16 100 SER A O 1
ATOM 748 N N . GLU A 1 101 ? 9.073 31.195 19.589 1.00 42.00 101 GLU A N 1
ATOM 749 C CA . GLU A 1 101 ? 9.211 30.882 18.147 1.00 42.00 101 GLU A CA 1
ATOM 750 C C . GLU A 1 101 ? 9.722 29.492 17.667 1.00 42.00 101 GLU A C 1
ATOM 752 O O . GLU A 1 101 ? 10.898 29.143 17.796 1.00 42.00 101 GLU A O 1
ATOM 757 N N . PRO A 1 102 ? 8.860 28.704 16.980 1.00 44.50 102 PRO A N 1
ATOM 758 C CA . PRO A 1 102 ? 9.276 27.540 16.195 1.00 44.50 102 PRO A CA 1
ATOM 759 C C . PRO A 1 102 ? 10.075 27.947 14.949 1.00 44.50 102 PRO A C 1
ATOM 761 O O . PRO A 1 102 ? 9.624 28.762 14.147 1.00 44.50 102 PRO A O 1
ATOM 764 N N . LYS A 1 103 ? 11.234 27.314 14.737 1.00 40.69 103 LYS A N 1
ATOM 765 C CA .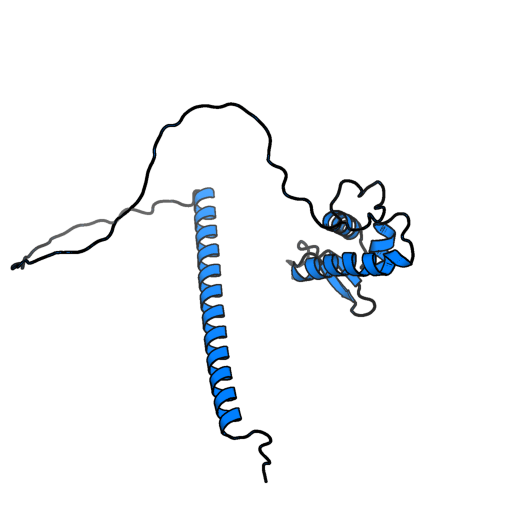 LYS A 1 103 ? 12.046 27.499 13.523 1.00 40.69 103 LYS A CA 1
ATOM 766 C C . LYS A 1 103 ? 11.314 27.000 12.276 1.00 40.69 103 LYS A C 1
ATOM 768 O O . LYS A 1 103 ? 10.809 25.879 12.265 1.00 40.69 103 LYS A O 1
ATOM 773 N N . GLU A 1 104 ? 11.336 27.804 11.215 1.00 46.53 104 GLU A N 1
ATOM 774 C CA . GLU A 1 104 ? 10.773 27.453 9.910 1.00 46.53 104 GLU A CA 1
ATOM 775 C C . GLU A 1 104 ? 11.354 26.149 9.345 1.00 46.53 104 GLU A C 1
ATOM 777 O O . GLU A 1 104 ? 12.546 26.029 9.045 1.00 46.53 104 GLU A O 1
ATOM 782 N N . SER A 1 105 ? 10.467 25.184 9.112 1.00 46.97 105 SER A N 1
ATOM 783 C CA . SER A 1 105 ? 10.752 24.014 8.291 1.00 46.97 105 SER A CA 1
ATOM 784 C C . SER A 1 105 ? 10.664 24.399 6.816 1.00 46.97 105 SER A C 1
ATOM 786 O O . SER A 1 105 ? 9.573 24.591 6.281 1.00 46.97 105 SER A O 1
ATOM 788 N N . LYS A 1 106 ? 11.836 24.490 6.180 1.00 44.47 106 LYS A N 1
ATOM 789 C CA . LYS A 1 106 ? 12.088 24.690 4.741 1.00 44.47 106 LYS A CA 1
ATOM 790 C C . LYS A 1 106 ? 10.947 24.159 3.854 1.00 44.47 106 LYS A C 1
ATOM 792 O O . LYS A 1 106 ? 10.761 22.947 3.738 1.00 44.47 106 LYS A O 1
ATOM 797 N N . SER A 1 107 ? 10.186 25.073 3.252 1.00 45.34 107 SER A N 1
ATOM 798 C CA . SER A 1 107 ? 8.929 24.750 2.574 1.00 45.34 107 SER A CA 1
ATOM 799 C C . SER A 1 107 ? 9.115 23.989 1.256 1.00 45.34 107 SER A C 1
ATOM 801 O O . SER A 1 107 ? 10.127 24.079 0.559 1.00 45.34 107 SER A O 1
ATOM 803 N N . THR A 1 108 ? 8.107 23.176 0.953 1.00 41.88 108 THR A N 1
ATOM 804 C CA . THR A 1 108 ? 8.061 22.225 -0.159 1.00 41.88 108 THR A CA 1
ATOM 805 C C . THR A 1 108 ? 7.801 22.871 -1.517 1.00 41.88 108 THR A C 1
ATOM 807 O O . THR A 1 108 ? 7.123 23.889 -1.613 1.00 41.88 108 THR A O 1
ATOM 810 N N . ALA A 1 109 ? 8.273 22.175 -2.556 1.00 44.69 109 ALA A N 1
ATOM 811 C CA . ALA A 1 109 ? 7.994 22.350 -3.981 1.00 44.69 109 ALA A CA 1
ATOM 812 C C . ALA A 1 109 ? 6.750 23.181 -4.357 1.00 44.69 109 ALA A C 1
ATOM 814 O O . ALA A 1 109 ? 5.621 22.841 -4.005 1.00 44.69 109 ALA A O 1
ATOM 815 N N . THR A 1 110 ? 6.976 24.184 -5.208 1.00 51.56 110 THR A N 1
ATOM 816 C CA . THR A 1 110 ? 5.951 24.937 -5.938 1.00 51.56 110 THR A CA 1
ATOM 817 C C . THR A 1 110 ? 5.081 24.004 -6.784 1.00 51.56 110 THR A C 1
ATOM 819 O O . THR A 1 110 ? 5.417 23.683 -7.924 1.00 51.56 110 THR A O 1
ATOM 822 N N . THR A 1 111 ? 3.933 23.591 -6.256 1.00 46.44 111 THR A N 1
ATOM 823 C CA . THR A 1 111 ? 2.827 23.061 -7.056 1.00 46.44 111 THR A CA 1
ATOM 824 C C . THR A 1 111 ? 1.879 24.207 -7.384 1.00 46.44 111 THR A C 1
ATOM 826 O O . THR A 1 111 ? 1.532 25.014 -6.524 1.00 46.44 111 THR A O 1
ATOM 829 N N . GLN A 1 112 ? 1.493 24.330 -8.656 1.00 49.12 112 GLN A N 1
ATOM 830 C CA . GLN A 1 112 ? 0.570 25.380 -9.080 1.00 49.12 112 GLN A CA 1
ATOM 831 C C . GLN A 1 112 ? -0.784 25.163 -8.396 1.00 49.12 112 GLN A C 1
ATOM 833 O O . GLN A 1 112 ? -1.361 24.078 -8.470 1.00 49.12 112 GLN A O 1
ATOM 838 N N . SER A 1 113 ? -1.267 26.187 -7.693 1.00 52.03 113 SER A N 1
ATOM 839 C CA . SER A 1 113 ? -2.455 26.100 -6.844 1.00 52.03 113 SER A CA 1
ATOM 840 C C . SER A 1 113 ? -3.736 25.963 -7.669 1.00 52.03 113 SER A C 1
ATOM 842 O O . SER A 1 113 ? -4.389 26.962 -7.970 1.00 52.03 113 SER A O 1
ATOM 844 N N . LEU A 1 114 ? -4.130 24.728 -8.004 1.00 61.50 114 LEU A N 1
ATOM 845 C CA . LEU A 1 114 ? -5.481 24.448 -8.498 1.00 61.50 114 LEU A CA 1
ATOM 846 C C . LEU A 1 114 ? -6.498 24.978 -7.476 1.00 61.50 114 LEU A C 1
ATOM 848 O O . LEU A 1 114 ? -6.453 24.620 -6.295 1.00 61.50 114 LEU A O 1
ATOM 852 N N . THR A 1 115 ? -7.430 25.816 -7.927 1.00 64.38 115 THR A N 1
ATOM 853 C CA . THR A 1 115 ? -8.392 26.481 -7.043 1.00 64.38 115 THR A CA 1
ATOM 854 C C . THR A 1 115 ? -9.461 25.497 -6.561 1.00 64.38 115 THR A C 1
ATOM 856 O O . THR A 1 115 ? -10.480 25.264 -7.218 1.00 64.38 115 THR A O 1
ATOM 859 N N . LEU A 1 116 ? -9.218 24.913 -5.386 1.00 66.38 116 LEU A N 1
ATOM 860 C CA . LEU A 1 116 ? -10.206 24.160 -4.610 1.00 66.38 116 LEU A CA 1
ATOM 861 C C . LEU A 1 116 ? -11.466 25.012 -4.380 1.00 66.38 116 LEU A C 1
ATOM 863 O O . LEU A 1 116 ? -11.366 26.230 -4.188 1.00 66.38 116 LEU A O 1
ATOM 867 N N . LYS A 1 117 ? -12.652 24.383 -4.352 1.00 68.44 117 LYS A N 1
ATOM 868 C CA . LYS A 1 117 ? -13.891 25.083 -3.961 1.00 68.44 117 LYS A CA 1
ATOM 869 C C . LYS A 1 117 ? -13.731 25.725 -2.582 1.00 68.44 117 LYS A C 1
ATOM 871 O O . LYS A 1 117 ? -13.011 25.219 -1.720 1.00 68.44 117 LYS A O 1
ATOM 876 N N . ARG A 1 118 ? -14.457 26.825 -2.347 1.00 61.91 118 ARG A N 1
ATOM 877 C CA . ARG A 1 118 ? -14.400 27.612 -1.097 1.00 61.91 118 ARG A CA 1
ATOM 878 C C . ARG A 1 118 ? -14.571 26.764 0.174 1.00 61.91 118 ARG A C 1
ATOM 880 O O . ARG A 1 118 ? -13.963 27.093 1.185 1.00 61.91 118 ARG A O 1
ATOM 887 N N . THR A 1 119 ? -15.342 25.678 0.103 1.00 65.50 119 THR A N 1
ATOM 888 C CA . THR A 1 119 ? -15.570 24.697 1.181 1.00 65.50 119 THR A CA 1
ATOM 889 C C . THR A 1 119 ? -14.334 23.885 1.573 1.00 65.50 119 THR A C 1
ATOM 891 O O . THR A 1 119 ? -14.245 23.449 2.712 1.00 65.50 119 THR A O 1
ATOM 894 N N . PHE A 1 120 ? -13.377 23.698 0.660 1.00 68.62 120 PHE A N 1
ATOM 895 C CA . PHE A 1 120 ? -12.200 22.839 0.844 1.00 68.62 120 PHE A CA 1
ATOM 896 C C . PHE A 1 120 ? -10.880 23.621 0.922 1.00 68.62 120 PHE A C 1
ATOM 898 O O . PHE A 1 120 ? -9.821 23.027 1.100 1.00 68.62 120 PHE A O 1
ATOM 905 N N . LYS A 1 121 ? -10.915 24.958 0.813 1.00 67.62 121 LYS A N 1
ATOM 906 C CA . LYS A 1 121 ? -9.715 25.818 0.774 1.00 67.62 121 LYS A CA 1
ATOM 907 C C . LYS A 1 121 ? -8.852 25.748 2.049 1.00 67.62 121 LYS A C 1
ATOM 909 O O . LYS A 1 121 ? -7.663 26.037 1.984 1.00 67.62 121 LYS A O 1
ATOM 914 N N . SER A 1 122 ? -9.438 25.384 3.189 1.00 71.38 122 SER A N 1
ATOM 915 C CA . SER A 1 122 ? -8.753 25.202 4.480 1.00 71.38 122 SER A CA 1
ATOM 916 C C . SER A 1 122 ? -8.386 23.744 4.794 1.00 71.38 122 SER A C 1
ATOM 918 O O . SER A 1 122 ? -7.888 23.470 5.883 1.00 71.38 122 SER A O 1
ATOM 920 N N . MET A 1 123 ? -8.639 22.806 3.877 1.00 73.38 123 MET A N 1
ATOM 921 C CA . MET A 1 123 ? -8.403 21.374 4.072 1.00 73.38 123 MET A CA 1
ATOM 922 C C . MET A 1 123 ? -7.284 20.856 3.173 1.00 73.38 123 MET A C 1
ATOM 924 O O . MET A 1 123 ? -7.022 21.386 2.093 1.00 73.38 123 MET A O 1
ATOM 928 N N . THR A 1 124 ? -6.642 19.765 3.593 1.00 79.88 124 THR A N 1
ATOM 929 C CA . THR A 1 124 ? -5.735 19.033 2.700 1.00 79.88 124 THR A CA 1
ATOM 930 C C . THR A 1 124 ? -6.528 18.357 1.569 1.00 79.88 124 THR A C 1
ATOM 932 O O . THR A 1 124 ? -7.672 17.948 1.794 1.00 79.88 124 THR A O 1
ATOM 935 N N . PRO A 1 125 ? -5.943 18.159 0.368 1.00 77.00 125 PRO A N 1
ATOM 936 C CA . PRO A 1 125 ? -6.625 17.472 -0.733 1.00 77.00 125 PRO A CA 1
ATOM 937 C C . PRO A 1 125 ? -7.170 16.091 -0.340 1.00 77.00 125 PRO A C 1
ATOM 939 O O . PRO A 1 125 ? -8.272 15.728 -0.739 1.00 77.00 125 PRO A O 1
ATOM 942 N N . THR A 1 126 ? -6.443 15.354 0.506 1.00 81.00 126 THR A N 1
ATOM 943 C CA . THR A 1 126 ? -6.860 14.054 1.050 1.00 81.00 126 THR A CA 1
ATOM 944 C C . THR A 1 126 ? -8.144 14.152 1.878 1.00 81.00 126 THR A C 1
ATOM 946 O O . THR A 1 126 ? -9.070 13.378 1.652 1.00 81.00 126 THR A O 1
ATOM 949 N N . GLN A 1 127 ? -8.224 15.115 2.805 1.00 82.25 127 GLN A N 1
ATOM 950 C CA . GLN A 1 127 ? -9.410 15.332 3.645 1.00 82.25 127 GLN A CA 1
ATOM 951 C C . GLN A 1 127 ? -10.613 15.800 2.822 1.00 82.25 127 GLN A C 1
ATOM 953 O O . GLN A 1 127 ? -11.731 15.357 3.064 1.00 82.25 127 GLN A O 1
ATOM 958 N N . ALA A 1 128 ? -10.386 16.657 1.825 1.00 83.50 128 ALA A N 1
ATOM 959 C CA . ALA A 1 128 ? -11.443 17.133 0.944 1.00 83.50 128 ALA A CA 1
ATOM 960 C C . ALA A 1 128 ? -12.029 15.997 0.081 1.00 83.50 128 ALA A C 1
ATOM 962 O O . ALA A 1 128 ? -13.248 15.857 0.003 1.00 83.50 128 ALA A O 1
ATOM 963 N N . VAL A 1 129 ? -11.182 15.128 -0.492 1.00 83.50 129 VAL A N 1
ATOM 964 C CA . VAL A 1 129 ? -11.635 13.897 -1.171 1.00 83.50 129 VAL A CA 1
ATOM 965 C C . VAL A 1 129 ? -12.398 12.993 -0.202 1.00 83.50 129 VAL A C 1
ATOM 967 O O . VAL A 1 129 ? -13.482 12.531 -0.542 1.00 83.50 129 VAL A O 1
ATOM 970 N N . GLN A 1 130 ? -11.891 12.786 1.016 1.00 83.69 130 GLN A N 1
ATOM 971 C CA . GLN A 1 130 ? -12.563 11.967 2.027 1.00 83.69 130 GLN A CA 1
ATOM 972 C C . GLN A 1 130 ? -13.953 12.509 2.390 1.00 83.69 130 GLN A C 1
ATOM 974 O O . GLN A 1 130 ? -14.898 11.730 2.468 1.00 83.69 130 GLN A O 1
ATOM 979 N N . GLN A 1 131 ? -14.106 13.825 2.551 1.00 84.00 131 GLN A N 1
ATOM 980 C CA . GLN A 1 131 ? -15.396 14.450 2.849 1.00 84.00 131 GLN A CA 1
ATOM 981 C C . GLN A 1 131 ? -16.391 14.315 1.683 1.00 84.00 131 GLN A C 1
ATOM 983 O O . GLN A 1 131 ? -17.569 14.053 1.916 1.00 84.00 131 GLN A O 1
ATOM 988 N N . ILE A 1 132 ? -15.924 14.439 0.434 1.00 85.12 132 ILE A N 1
ATOM 989 C CA . ILE A 1 132 ? -16.744 14.192 -0.766 1.00 85.12 132 ILE A CA 1
ATOM 990 C C . ILE A 1 132 ? -17.191 12.724 -0.808 1.00 85.12 132 ILE A C 1
ATOM 992 O O . ILE A 1 132 ? -18.373 12.453 -0.992 1.00 85.12 132 ILE A O 1
ATOM 996 N N . MET A 1 133 ? -16.272 11.781 -0.574 1.00 82.88 133 MET A N 1
ATOM 997 C CA . MET A 1 133 ? -16.569 10.344 -0.569 1.00 82.88 133 MET A CA 1
ATOM 998 C C . MET A 1 133 ? -17.507 9.935 0.573 1.00 82.88 133 MET A C 1
ATOM 1000 O O . MET A 1 133 ? -18.371 9.094 0.372 1.00 82.88 133 MET A O 1
ATOM 1004 N N . GLN A 1 134 ? -17.397 10.549 1.753 1.00 83.19 134 GLN A N 1
ATOM 1005 C CA . GLN A 1 134 ? -18.306 10.298 2.880 1.00 83.19 134 GLN A CA 1
ATOM 1006 C C . GLN A 1 134 ? -19.722 10.844 2.650 1.00 83.19 134 GLN A C 1
ATOM 100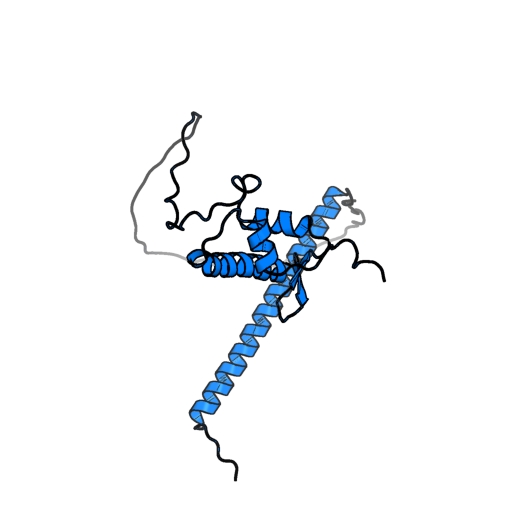8 O O . GLN A 1 134 ? -20.676 10.290 3.190 1.00 83.19 134 GLN A O 1
ATOM 1013 N N . GLY A 1 135 ? -19.871 11.908 1.853 1.00 77.69 135 GLY A N 1
ATOM 1014 C CA . GLY A 1 135 ? -21.175 12.409 1.405 1.00 77.69 135 GLY A CA 1
ATOM 1015 C C . GLY A 1 135 ? -21.758 11.657 0.202 1.00 77.69 135 GLY A C 1
ATOM 1016 O O . GLY A 1 135 ? -22.923 11.860 -0.135 1.00 77.69 135 GLY A O 1
ATOM 1017 N N . ALA A 1 136 ? -20.971 10.800 -0.455 1.00 77.38 136 ALA A N 1
ATOM 1018 C CA . ALA A 1 136 ? -21.382 10.044 -1.629 1.00 77.38 136 ALA A CA 1
ATOM 1019 C C . ALA A 1 136 ? -22.052 8.720 -1.230 1.00 77.38 136 ALA A C 1
ATOM 1021 O O . ALA A 1 136 ? -21.403 7.801 -0.735 1.00 77.38 136 ALA A O 1
ATOM 1022 N N . SER A 1 137 ? -23.355 8.594 -1.501 1.00 71.62 137 SER A N 1
ATOM 1023 C CA . SER A 1 137 ? -24.054 7.306 -1.367 1.00 71.62 137 SER A CA 1
ATOM 1024 C C . SER A 1 137 ? -23.720 6.330 -2.506 1.00 71.62 137 SER A C 1
ATOM 1026 O O . SER A 1 137 ? -23.890 5.123 -2.343 1.00 71.62 137 SER A O 1
ATOM 1028 N N . GLU A 1 138 ? -23.260 6.841 -3.650 1.00 81.12 138 GLU A N 1
ATOM 1029 C CA . GLU A 1 138 ? -23.006 6.078 -4.877 1.00 81.12 138 GLU A CA 1
ATOM 1030 C C . GLU A 1 138 ? -21.503 5.954 -5.193 1.00 81.12 138 GLU A C 1
ATOM 1032 O O . GLU A 1 138 ? -20.719 6.836 -4.827 1.00 81.12 138 GLU A O 1
ATOM 1037 N N . PRO A 1 139 ? -21.080 4.886 -5.899 1.00 82.94 139 PRO A N 1
ATOM 1038 C CA . PRO A 1 139 ? -19.687 4.674 -6.285 1.00 82.94 139 PRO A CA 1
ATOM 1039 C C . PRO A 1 139 ? -19.238 5.675 -7.368 1.00 82.94 139 PRO A C 1
ATOM 1041 O O . PRO A 1 139 ? -19.570 5.554 -8.554 1.00 82.94 139 PRO A O 1
ATOM 1044 N N . MET A 1 140 ? -18.442 6.661 -6.961 1.00 84.19 140 MET A N 1
ATOM 1045 C CA . MET A 1 140 ? -17.971 7.759 -7.812 1.00 84.19 140 MET A CA 1
ATOM 1046 C C . MET A 1 140 ? -16.705 7.396 -8.597 1.00 84.19 140 MET A C 1
ATOM 1048 O O . MET A 1 140 ? -15.863 6.618 -8.140 1.00 84.19 140 MET A O 1
ATOM 1052 N N . THR A 1 141 ? -16.540 8.001 -9.773 1.00 88.00 141 THR A N 1
ATOM 1053 C CA . THR A 1 141 ? -15.284 7.967 -10.533 1.00 88.00 141 THR A CA 1
ATOM 1054 C C . THR A 1 141 ? -14.317 9.063 -10.073 1.00 88.00 141 THR A C 1
ATOM 1056 O O . THR A 1 141 ? -14.695 10.044 -9.429 1.00 88.00 141 THR A O 1
ATOM 1059 N N . THR A 1 142 ? -13.048 8.939 -10.469 1.00 85.50 142 THR A N 1
ATOM 1060 C CA . THR A 1 142 ? -12.027 9.982 -10.276 1.00 85.50 142 THR A CA 1
ATOM 1061 C C . THR A 1 142 ? -12.456 11.341 -10.848 1.00 85.50 142 THR A C 1
ATOM 1063 O O . THR A 1 142 ? -12.159 12.371 -10.248 1.00 85.50 142 THR A O 1
ATOM 1066 N N . ASP A 1 143 ? -13.158 11.365 -11.986 1.00 84.94 143 ASP A N 1
ATOM 1067 C CA . ASP A 1 143 ? -13.621 12.602 -12.628 1.00 84.94 143 ASP A CA 1
ATOM 1068 C C . ASP A 1 143 ? -14.786 13.262 -11.866 1.00 84.94 143 ASP A C 1
ATOM 1070 O O . ASP A 1 143 ? -14.781 14.482 -11.687 1.00 84.94 143 ASP A O 1
ATOM 1074 N N . ASP A 1 144 ? -15.713 12.473 -11.311 1.00 84.75 144 ASP A N 1
ATOM 1075 C CA . ASP A 1 144 ? -16.813 12.977 -10.466 1.00 84.75 144 ASP A CA 1
ATOM 1076 C C . ASP A 1 144 ? -16.275 13.660 -9.194 1.00 84.75 144 ASP A C 1
ATOM 1078 O O . ASP A 1 144 ? -16.742 14.729 -8.778 1.00 84.75 144 ASP A O 1
ATOM 1082 N N . VAL A 1 145 ? -15.226 13.077 -8.598 1.00 84.12 145 VAL A N 1
ATOM 1083 C CA . VAL A 1 145 ? -14.524 13.657 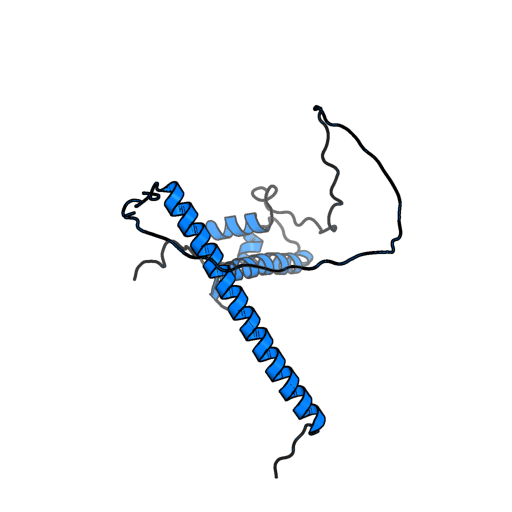-7.445 1.00 84.12 145 VAL A CA 1
ATOM 1084 C C . VAL A 1 145 ? -13.816 14.958 -7.827 1.00 84.12 145 VAL A C 1
ATOM 1086 O O . VAL A 1 145 ? -13.865 15.915 -7.058 1.00 84.12 145 VAL A O 1
ATOM 1089 N N . ILE A 1 146 ? -13.210 15.052 -9.015 1.00 84.94 146 ILE A N 1
ATOM 1090 C CA . ILE A 1 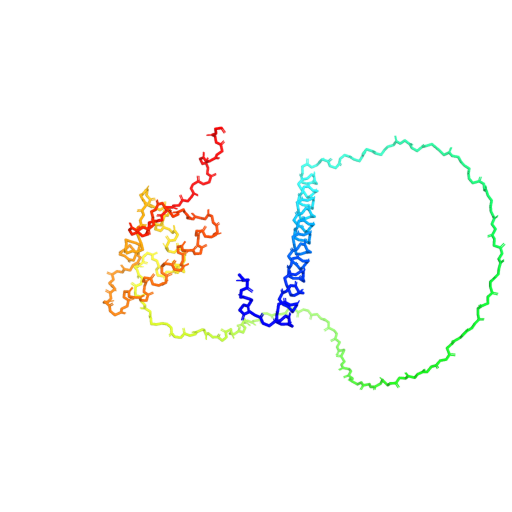146 ? -12.572 16.289 -9.506 1.00 84.94 146 ILE A CA 1
ATOM 1091 C C . ILE A 1 146 ? -13.605 17.405 -9.695 1.00 84.94 146 ILE A C 1
ATOM 1093 O O . ILE A 1 146 ? -13.380 18.516 -9.207 1.00 84.94 146 ILE A O 1
ATOM 1097 N N . GLY A 1 147 ? -14.745 17.115 -10.332 1.00 80.88 147 GLY A N 1
ATOM 1098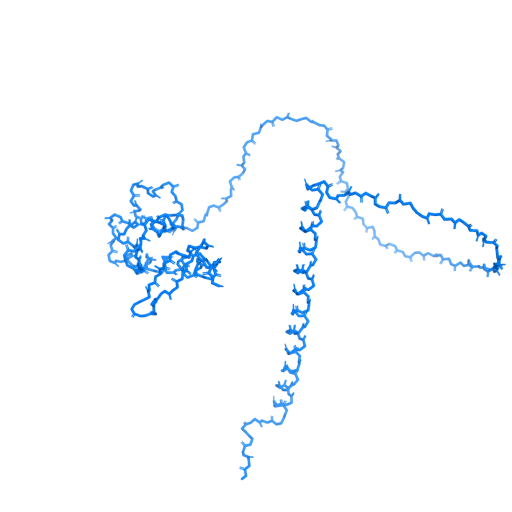 C CA . GLY A 1 147 ? -15.848 18.073 -10.492 1.00 80.88 147 GLY A CA 1
ATOM 1099 C C . GLY A 1 147 ? -16.479 18.495 -9.158 1.00 80.88 147 GLY A C 1
ATOM 1100 O O . GLY A 1 147 ? -16.952 19.626 -8.999 1.00 80.88 147 GLY A O 1
ATOM 1101 N N . SER A 1 148 ? -16.427 17.621 -8.152 1.00 81.00 148 SER A N 1
ATOM 1102 C CA . SER A 1 148 ? -16.856 17.924 -6.785 1.00 81.00 148 SER A CA 1
ATOM 1103 C C . SER A 1 148 ? -15.836 18.772 -6.014 1.00 81.00 148 SER A C 1
ATOM 1105 O O . SER A 1 148 ? -16.243 19.702 -5.317 1.00 81.00 148 SER A O 1
ATOM 1107 N N . LEU A 1 149 ? -14.536 18.522 -6.182 1.00 79.75 149 LEU A N 1
ATOM 1108 C CA . LEU A 1 149 ? -13.435 19.121 -5.417 1.00 79.75 149 LEU A CA 1
ATOM 1109 C C . LEU A 1 149 ? -13.017 20.521 -5.903 1.00 79.75 149 LEU A C 1
ATOM 1111 O O . LEU A 1 149 ? -12.742 21.417 -5.096 1.00 79.75 149 LEU A O 1
ATOM 1115 N N . TYR A 1 150 ? -12.986 20.727 -7.219 1.00 79.75 150 TYR A N 1
ATOM 1116 C CA . TYR A 1 150 ? -12.494 21.953 -7.848 1.00 79.75 150 TYR A CA 1
ATOM 1117 C C . TYR A 1 150 ? -13.630 22.773 -8.460 1.00 79.75 150 TYR A C 1
ATOM 1119 O O . TYR A 1 150 ? -14.624 22.224 -8.927 1.00 79.75 150 TYR A O 1
ATOM 1127 N N . GLN A 1 151 ? -13.505 24.105 -8.444 1.00 69.62 151 GLN A N 1
ATOM 1128 C CA . GLN A 1 151 ? -14.562 24.991 -8.959 1.00 69.62 151 GLN A CA 1
ATOM 1129 C C . GLN A 1 151 ? -14.405 25.315 -10.449 1.00 69.62 151 GLN A C 1
ATOM 1131 O O . GLN A 1 151 ? -15.395 25.528 -11.143 1.00 69.62 151 GLN A O 1
ATOM 1136 N N . SER A 1 152 ? -13.165 25.335 -10.935 1.00 64.88 152 SER A N 1
ATOM 1137 C CA . SER A 1 152 ? -12.818 25.481 -12.346 1.00 64.88 152 SER A CA 1
ATOM 1138 C C . SER A 1 152 ? -11.452 24.838 -12.585 1.00 64.88 152 SER A C 1
ATOM 1140 O O . SER A 1 152 ? -10.425 25.343 -12.134 1.00 64.88 152 SER A O 1
ATOM 1142 N N . VAL A 1 153 ? -11.430 23.694 -13.272 1.00 64.75 153 VAL A N 1
ATOM 1143 C CA . VAL A 1 153 ? -10.180 23.039 -13.685 1.00 64.75 153 VAL A CA 1
ATOM 1144 C C . VAL A 1 153 ? -9.937 23.369 -15.148 1.00 64.75 153 VAL A C 1
ATOM 1146 O O . VAL A 1 153 ? -10.793 23.103 -15.988 1.00 64.75 153 VAL A O 1
ATOM 1149 N N . LYS A 1 154 ? -8.780 23.955 -15.466 1.00 70.62 154 LYS A N 1
ATOM 1150 C CA . LYS A 1 154 ? -8.349 24.103 -16.861 1.00 70.62 154 LYS A CA 1
ATOM 1151 C C . LYS A 1 154 ? -7.984 22.726 -17.405 1.00 70.62 154 LYS A C 1
ATOM 1153 O O . LYS A 1 154 ? -7.443 21.903 -16.672 1.00 70.62 154 LYS A O 1
ATOM 1158 N N . GLU A 1 155 ? -8.193 22.482 -18.694 1.00 70.19 155 GLU A N 1
ATOM 1159 C CA . GLU A 1 155 ? -7.891 21.172 -19.295 1.00 70.19 155 GLU A CA 1
ATOM 1160 C C . GLU A 1 155 ? -6.422 20.748 -19.122 1.00 70.19 155 GLU A C 1
ATOM 1162 O O . GLU A 1 155 ? -6.138 19.574 -18.886 1.00 70.19 155 GLU A O 1
ATOM 1167 N N . ALA A 1 156 ? -5.498 21.716 -19.125 1.00 73.81 156 ALA A N 1
ATOM 1168 C CA . ALA A 1 156 ? -4.085 21.505 -18.810 1.00 73.81 156 ALA A CA 1
ATOM 1169 C C . ALA A 1 156 ? -3.859 20.892 -17.409 1.00 73.81 156 ALA A C 1
ATOM 1171 O O . ALA A 1 156 ? -2.988 20.037 -17.233 1.00 73.81 156 ALA A O 1
ATOM 1172 N N . ASP A 1 157 ? -4.680 21.278 -16.430 1.00 76.44 157 ASP A N 1
ATOM 1173 C CA . ASP A 1 157 ? -4.571 20.863 -15.031 1.00 76.44 157 ASP A CA 1
ATOM 1174 C C . ASP A 1 157 ? -5.366 19.581 -14.726 1.00 76.44 157 ASP A C 1
ATOM 1176 O O . ASP A 1 157 ? -5.041 18.877 -13.766 1.00 76.44 157 ASP A O 1
ATOM 1180 N N . LEU A 1 158 ? -6.355 19.210 -15.558 1.00 78.31 158 LEU A N 1
ATOM 1181 C CA . LEU A 1 158 ? -7.163 17.988 -15.388 1.00 78.31 158 LEU A CA 1
ATOM 1182 C C . LEU A 1 158 ? -6.295 16.728 -15.287 1.00 78.31 158 LEU A C 1
ATOM 1184 O O . LEU A 1 158 ? -6.563 15.853 -14.465 1.00 78.31 158 LEU A O 1
ATOM 1188 N N . LYS A 1 159 ? -5.218 16.628 -16.077 1.00 83.00 159 LYS A N 1
ATOM 1189 C CA . LYS A 1 159 ? -4.298 15.477 -16.034 1.00 83.00 159 LYS A CA 1
ATOM 1190 C C . LYS A 1 159 ? -3.559 15.376 -14.693 1.00 83.00 159 LYS A C 1
ATOM 1192 O O . LYS A 1 159 ? -3.303 14.269 -14.217 1.00 83.00 159 LYS A O 1
ATOM 1197 N N . THR A 1 160 ? -3.244 16.511 -14.075 1.00 82.25 160 THR A N 1
ATOM 1198 C CA . THR A 1 160 ? -2.604 16.592 -12.754 1.00 82.25 160 THR A CA 1
ATOM 1199 C C . THR A 1 160 ? -3.616 16.317 -11.641 1.00 82.25 160 THR A C 1
ATOM 1201 O O . THR A 1 160 ? -3.326 15.529 -10.740 1.00 82.25 160 THR A O 1
ATOM 1204 N N . ALA A 1 161 ? -4.832 16.863 -11.749 1.00 81.81 161 ALA A N 1
ATOM 1205 C CA . ALA A 1 161 ? -5.945 16.582 -10.842 1.00 81.81 161 ALA A CA 1
ATOM 1206 C C . ALA A 1 161 ? -6.304 15.085 -10.825 1.00 81.81 161 ALA A C 1
ATOM 1208 O O . ALA A 1 161 ? -6.349 14.488 -9.752 1.00 81.81 161 ALA A O 1
ATOM 1209 N N . ARG A 1 162 ? -6.442 14.446 -11.999 1.00 87.12 162 ARG A N 1
ATOM 1210 C CA . ARG A 1 162 ? -6.663 12.993 -12.145 1.00 87.12 162 ARG A CA 1
ATOM 1211 C C . ARG A 1 162 ? -5.599 12.169 -11.445 1.00 87.12 162 ARG A C 1
ATOM 1213 O O . ARG A 1 162 ? -5.947 11.276 -10.684 1.00 87.12 162 ARG A O 1
ATOM 1220 N N . LYS A 1 163 ? -4.316 12.484 -11.647 1.00 86.19 163 LYS A N 1
ATOM 1221 C CA . LYS A 1 163 ? -3.220 11.791 -10.952 1.00 86.19 163 LYS A CA 1
ATOM 1222 C C . LYS A 1 163 ? -3.300 11.973 -9.435 1.00 86.19 163 LYS A C 1
ATOM 1224 O O . LYS A 1 163 ? -3.189 10.992 -8.713 1.00 86.19 163 LYS A O 1
ATOM 1229 N N . SER A 1 164 ? -3.518 13.201 -8.964 1.00 83.62 164 SER A N 1
ATOM 1230 C CA . SER A 1 164 ? -3.636 13.520 -7.534 1.00 83.62 164 SER A CA 1
ATOM 1231 C C . SER A 1 164 ? -4.783 12.749 -6.869 1.00 83.62 164 SER A C 1
ATOM 1233 O O . SER A 1 164 ? -4.568 12.014 -5.907 1.00 83.62 164 SER A O 1
ATOM 1235 N N . VAL A 1 165 ? -5.990 12.840 -7.433 1.00 86.62 165 VAL A N 1
ATOM 1236 C CA . VAL A 1 165 ? -7.185 12.180 -6.895 1.00 86.62 165 VAL A CA 1
ATOM 1237 C C . VAL A 1 165 ? -7.075 10.656 -7.005 1.00 86.62 165 VAL A C 1
ATOM 1239 O O . VAL A 1 165 ? -7.368 9.970 -6.032 1.00 86.62 165 VAL A O 1
ATOM 1242 N N . ALA A 1 166 ? -6.566 10.109 -8.114 1.00 86.88 166 ALA A N 1
ATOM 1243 C CA . ALA A 1 166 ? -6.344 8.666 -8.250 1.00 86.88 166 ALA A CA 1
ATOM 1244 C C . ALA A 1 166 ? -5.310 8.123 -7.245 1.00 86.88 166 ALA A C 1
ATOM 1246 O O . ALA A 1 166 ? -5.499 7.032 -6.714 1.00 86.88 166 ALA A O 1
ATOM 1247 N N . LEU A 1 167 ? -4.250 8.880 -6.930 1.00 88.38 167 LEU A N 1
ATOM 1248 C CA . LEU A 1 167 ? -3.290 8.513 -5.880 1.00 88.38 167 LEU A CA 1
ATOM 1249 C C . LEU A 1 167 ? -3.936 8.521 -4.486 1.00 88.38 167 LEU A C 1
ATOM 1251 O O . LEU A 1 167 ? -3.670 7.623 -3.689 1.00 88.38 167 LEU A O 1
ATOM 1255 N N . ILE A 1 168 ? -4.798 9.500 -4.195 1.00 87.50 168 ILE A N 1
ATOM 1256 C CA . ILE A 1 168 ? -5.536 9.582 -2.925 1.00 87.50 168 ILE A CA 1
ATOM 1257 C C . ILE A 1 168 ? -6.528 8.415 -2.790 1.00 87.50 168 ILE A C 1
ATOM 1259 O O . ILE A 1 168 ? -6.548 7.755 -1.751 1.00 87.50 168 ILE A O 1
ATOM 1263 N N . LEU A 1 169 ? -7.311 8.128 -3.835 1.00 85.94 169 LEU A N 1
ATOM 1264 C CA . LEU A 1 169 ? -8.283 7.029 -3.856 1.00 85.94 169 LEU A CA 1
ATOM 1265 C C . LEU A 1 169 ? -7.592 5.659 -3.804 1.00 85.94 169 LEU A C 1
ATOM 1267 O O . LEU A 1 169 ? -7.972 4.813 -3.000 1.00 85.94 169 LEU A O 1
ATOM 1271 N N . GLY A 1 170 ? -6.521 5.457 -4.578 1.00 84.75 170 GLY A N 1
ATOM 1272 C CA . GLY A 1 170 ? -5.714 4.235 -4.536 1.00 84.75 170 GLY A CA 1
ATOM 1273 C C . GLY A 1 170 ? -5.089 3.998 -3.159 1.00 84.75 170 GLY A C 1
ATOM 1274 O O . GLY A 1 170 ? -5.238 2.917 -2.593 1.00 84.75 170 GLY A O 1
ATOM 1275 N N . ARG A 1 171 ? -4.470 5.027 -2.558 1.00 88.19 171 ARG A N 1
ATOM 1276 C CA . ARG A 1 171 ? -3.920 4.938 -1.195 1.00 88.19 171 ARG A CA 1
ATOM 1277 C C . ARG A 1 171 ? -5.001 4.627 -0.161 1.00 88.19 171 ARG A C 1
ATOM 1279 O O . ARG A 1 171 ? -4.794 3.745 0.665 1.00 88.19 171 ARG A O 1
ATOM 1286 N N . GLY A 1 172 ? -6.141 5.316 -0.211 1.00 85.31 172 GLY A N 1
ATOM 1287 C CA . GLY A 1 172 ? -7.259 5.047 0.693 1.00 85.31 172 GLY A CA 1
ATOM 1288 C C . GLY A 1 172 ? -7.857 3.651 0.497 1.00 85.31 172 GLY A C 1
ATOM 1289 O O . GLY A 1 172 ? -8.332 3.056 1.461 1.00 85.31 172 GLY A O 1
ATOM 1290 N N . SER A 1 173 ? -7.761 3.082 -0.708 1.00 86.19 173 SER A N 1
ATOM 1291 C CA . SER A 1 173 ? -8.182 1.705 -0.966 1.00 86.19 173 SER A CA 1
ATOM 1292 C C . SER A 1 173 ? -7.231 0.672 -0.360 1.00 86.19 173 SER A C 1
ATOM 1294 O O . SER A 1 173 ? -7.680 -0.209 0.368 1.00 86.19 173 SER A O 1
ATOM 1296 N N . HIS A 1 174 ? -5.913 0.851 -0.504 1.00 84.00 174 HIS A N 1
ATOM 1297 C CA . HIS A 1 174 ? -4.925 0.036 0.221 1.00 84.00 174 HIS A CA 1
ATOM 1298 C C . HIS A 1 174 ? -5.030 0.161 1.753 1.00 84.00 174 HIS A C 1
ATOM 1300 O O . HIS A 1 174 ? -4.609 -0.740 2.470 1.00 84.00 174 HIS A O 1
ATOM 1306 N N . GLN A 1 175 ? -5.587 1.265 2.258 1.00 83.62 175 GLN A N 1
ATOM 1307 C CA . GLN A 1 175 ? -5.837 1.493 3.685 1.00 83.62 175 GLN A CA 1
ATOM 1308 C C . GLN A 1 175 ? -7.203 0.967 4.170 1.00 83.62 175 GLN A C 1
ATOM 1310 O O . GLN A 1 175 ? -7.543 1.179 5.331 1.00 83.62 175 GLN A O 1
ATOM 1315 N N . GLY A 1 176 ? -8.005 0.319 3.315 1.00 83.25 176 GLY A N 1
ATOM 1316 C CA . GLY A 1 176 ? -9.336 -0.184 3.685 1.00 83.25 176 GLY A CA 1
ATOM 1317 C C . GLY A 1 176 ? -10.374 0.913 3.965 1.00 83.25 176 GLY A C 1
ATOM 1318 O O . GLY A 1 176 ? -11.381 0.657 4.618 1.00 83.25 176 GLY A O 1
ATOM 1319 N N . ILE A 1 177 ? -10.135 2.140 3.489 1.00 84.31 177 ILE A N 1
ATOM 1320 C CA . ILE A 1 177 ? -11.064 3.278 3.593 1.00 84.31 177 ILE A CA 1
ATOM 1321 C C . ILE A 1 177 ? -12.015 3.293 2.385 1.00 84.31 177 ILE A C 1
ATOM 1323 O O . ILE A 1 177 ? -13.190 3.639 2.525 1.00 84.31 177 ILE A O 1
ATOM 1327 N N . TYR A 1 178 ? -11.518 2.896 1.207 1.00 87.06 178 TYR A N 1
ATOM 1328 C CA . TYR A 1 178 ? -12.287 2.844 -0.039 1.00 87.06 178 TYR A CA 1
ATOM 1329 C C . TYR A 1 178 ? -12.256 1.453 -0.687 1.00 87.06 178 TYR A C 1
ATOM 1331 O O . TYR A 1 178 ? -11.209 0.817 -0.780 1.00 87.06 178 TYR A O 1
ATOM 1339 N N . GLU A 1 179 ? -13.382 1.009 -1.226 1.00 86.62 179 GLU A N 1
ATOM 1340 C CA . GLU A 1 179 ? -13.483 -0.200 -2.041 1.00 86.62 179 GLU A CA 1
ATOM 1341 C C . GLU A 1 179 ? -13.577 0.170 -3.519 1.00 86.62 179 GLU A C 1
ATOM 1343 O O . GLU A 1 179 ? -14.289 1.106 -3.893 1.00 86.62 179 GLU A O 1
ATOM 1348 N N . LYS A 1 180 ? -12.841 -0.555 -4.369 1.00 86.44 180 LYS A N 1
ATOM 1349 C CA . LYS A 1 180 ? -12.869 -0.380 -5.824 1.00 86.44 180 LYS A CA 1
ATOM 1350 C C . LYS A 1 180 ? -14.016 -1.215 -6.406 1.00 86.44 180 LYS A C 1
ATOM 1352 O O . LYS A 1 180 ? -13.815 -2.355 -6.807 1.00 86.44 180 LYS A O 1
ATOM 1357 N N . VAL A 1 181 ? -15.215 -0.634 -6.444 1.00 85.75 181 VAL A N 1
ATOM 1358 C CA . VAL A 1 181 ? -16.466 -1.306 -6.856 1.00 85.75 181 VAL A CA 1
ATOM 1359 C C . VAL A 1 181 ? -16.483 -1.673 -8.347 1.00 85.75 181 VAL A C 1
ATOM 1361 O O . VAL A 1 181 ? -17.105 -2.654 -8.743 1.00 85.75 181 VAL A O 1
ATOM 1364 N N . GLN A 1 182 ? -15.797 -0.899 -9.194 1.00 83.12 182 GLN A N 1
ATOM 1365 C CA . GLN A 1 182 ? -15.692 -1.162 -10.633 1.00 83.12 182 GLN A CA 1
ATOM 1366 C C . GLN A 1 182 ? -14.255 -0.947 -11.108 1.00 83.12 182 GLN A C 1
ATOM 1368 O O . GLN A 1 182 ? -13.581 -0.014 -10.668 1.00 83.12 182 GLN A O 1
ATOM 1373 N N . GLU A 1 183 ? -13.783 -1.791 -12.027 1.00 79.56 183 GLU A N 1
ATOM 1374 C CA . GLU A 1 183 ? -12.440 -1.678 -12.601 1.00 79.56 183 GLU A CA 1
ATOM 1375 C C . GLU A 1 183 ? -12.351 -0.626 -13.715 1.00 79.56 183 GLU A C 1
ATOM 1377 O O . GLU A 1 183 ? -11.460 0.227 -13.677 1.00 79.56 183 GLU A O 1
ATOM 1382 N N . ASN A 1 184 ? -13.274 -0.664 -14.680 1.00 81.25 184 ASN A N 1
ATOM 1383 C CA . ASN A 1 184 ? -13.258 0.196 -15.862 1.00 81.25 184 ASN A CA 1
ATOM 1384 C C . ASN A 1 184 ? -14.665 0.759 -16.184 1.00 81.25 184 ASN A C 1
ATOM 1386 O O . ASN A 1 184 ? -15.557 -0.037 -16.496 1.00 81.25 184 ASN A O 1
ATOM 1390 N N . PRO A 1 185 ? -14.881 2.091 -16.123 1.00 73.62 185 PRO A N 1
ATOM 1391 C CA . PRO A 1 185 ? -14.003 3.068 -15.471 1.00 73.62 185 PRO A CA 1
ATOM 1392 C C . PRO A 1 185 ? -13.857 2.752 -13.975 1.00 73.62 185 PRO A C 1
ATOM 1394 O O . PRO A 1 185 ? -14.760 2.179 -13.366 1.00 73.62 185 PRO A O 1
ATOM 1397 N N . SER A 1 186 ? -12.720 3.113 -13.374 1.00 83.19 186 SER A N 1
ATOM 1398 C CA . SER A 1 186 ? -12.488 2.829 -11.954 1.00 83.19 186 SER A CA 1
ATOM 1399 C C . SER A 1 186 ? -13.429 3.646 -11.066 1.00 83.19 186 SER A C 1
ATOM 1401 O O . SER A 1 186 ? -13.401 4.879 -11.107 1.00 83.19 186 SER A O 1
ATOM 1403 N N . ARG A 1 187 ? -14.239 2.954 -10.257 1.00 86.50 187 ARG A N 1
ATOM 1404 C CA . ARG A 1 187 ? -15.149 3.559 -9.274 1.00 86.50 187 ARG A CA 1
ATOM 1405 C C . ARG A 1 187 ? -14.767 3.173 -7.858 1.00 86.50 187 ARG A C 1
ATOM 1407 O O . ARG A 1 187 ? -14.388 2.028 -7.618 1.00 86.50 187 ARG A O 1
ATOM 1414 N N . TYR A 1 188 ? -14.938 4.114 -6.937 1.00 85.44 188 TYR A N 1
ATOM 1415 C CA . TYR A 1 188 ? -14.617 3.953 -5.525 1.00 85.44 188 TYR A CA 1
ATOM 1416 C C . TYR A 1 188 ? -15.827 4.287 -4.649 1.00 85.44 188 TYR A C 1
ATOM 1418 O O . TYR A 1 188 ? -16.582 5.213 -4.948 1.00 85.44 188 TYR A O 1
ATOM 1426 N N . GLN A 1 189 ? -15.995 3.545 -3.557 1.00 86.06 189 GLN A N 1
ATOM 1427 C CA . GLN A 1 189 ? -17.011 3.788 -2.529 1.00 86.06 189 GLN A CA 1
ATOM 1428 C C . GLN A 1 189 ? -16.372 3.685 -1.139 1.00 86.06 189 GLN A C 1
ATOM 1430 O O . GLN A 1 189 ? -15.382 2.979 -0.967 1.00 86.06 189 GLN A O 1
ATOM 1435 N N . VAL A 1 190 ? -16.901 4.393 -0.138 1.00 85.62 190 VAL A N 1
ATOM 1436 C CA . VAL A 1 190 ? -16.395 4.299 1.243 1.00 85.62 190 VAL A CA 1
ATOM 1437 C C . VAL A 1 190 ? -16.783 2.959 1.860 1.00 85.62 190 VAL A C 1
ATOM 1439 O O . VAL A 1 190 ? -17.963 2.607 1.888 1.00 85.62 190 VAL A O 1
ATOM 1442 N N . ILE A 1 191 ? -15.803 2.251 2.426 1.00 80.31 191 ILE A N 1
ATOM 1443 C CA . ILE A 1 191 ? -16.051 1.024 3.187 1.00 80.31 191 ILE A CA 1
ATOM 1444 C C . ILE A 1 191 ? -16.705 1.407 4.512 1.00 80.31 191 ILE A C 1
ATOM 1446 O O . ILE A 1 191 ? -16.051 1.804 5.479 1.00 80.31 191 ILE A O 1
ATOM 1450 N N . ASN A 1 192 ? -18.028 1.271 4.572 1.00 69.44 192 ASN A N 1
ATOM 1451 C CA . ASN A 1 192 ? -18.777 1.405 5.812 1.00 69.44 192 ASN A CA 1
ATOM 1452 C C . ASN A 1 192 ? -18.547 0.166 6.692 1.00 69.44 192 ASN A C 1
ATOM 1454 O O . ASN A 1 192 ? -19.387 -0.731 6.769 1.00 69.44 192 ASN A O 1
ATOM 1458 N N . LEU A 1 193 ? -17.424 0.168 7.421 1.00 57.47 193 LEU A N 1
ATOM 1459 C CA . LEU A 1 193 ? -16.937 -0.895 8.321 1.00 57.47 193 LEU A CA 1
ATOM 1460 C C . LEU A 1 193 ? -17.933 -1.320 9.434 1.00 57.47 193 LEU A C 1
ATOM 1462 O O . LEU A 1 193 ? -17.651 -2.217 10.224 1.00 57.47 193 LEU A O 1
ATOM 1466 N N . ARG A 1 194 ? -19.112 -0.686 9.510 1.00 50.44 194 ARG A N 1
ATOM 1467 C CA . ARG A 1 194 ? -20.233 -1.064 10.381 1.00 50.44 194 ARG A CA 1
ATOM 1468 C C . ARG A 1 194 ? -21.141 -2.171 9.834 1.00 50.44 194 ARG A C 1
ATOM 1470 O O . ARG A 1 194 ? -21.871 -2.735 10.642 1.00 50.44 194 ARG A O 1
ATOM 1477 N N . GLN A 1 195 ? -21.153 -2.471 8.531 1.00 50.56 195 GLN A N 1
ATOM 1478 C CA . GLN A 1 195 ? -22.115 -3.446 7.978 1.00 50.56 195 GLN A CA 1
ATOM 1479 C C . GLN A 1 195 ? -21.559 -4.872 7.816 1.00 50.56 195 GLN A C 1
ATOM 1481 O O . GLN A 1 195 ? -22.312 -5.829 7.956 1.00 50.56 195 GLN A O 1
ATOM 1486 N N . SER A 1 196 ? -20.245 -5.050 7.660 1.00 47.94 196 SER A N 1
ATOM 1487 C CA . SER A 1 196 ? -19.621 -6.361 7.383 1.00 47.94 196 SER A CA 1
ATOM 1488 C C . SER A 1 196 ? -19.444 -7.292 8.602 1.00 47.94 196 SER A C 1
ATOM 1490 O O . SER A 1 196 ? -18.664 -8.235 8.540 1.00 47.94 196 SER A O 1
ATOM 1492 N N . ARG A 1 197 ? -20.132 -7.037 9.728 1.00 49.19 197 ARG A N 1
ATOM 1493 C CA . ARG A 1 197 ? -20.147 -7.906 10.933 1.00 49.19 197 ARG A CA 1
ATOM 1494 C C . ARG A 1 197 ? -21.541 -8.464 11.257 1.00 49.19 197 ARG A C 1
ATOM 1496 O O . ARG A 1 197 ? -21.899 -8.617 12.425 1.00 49.19 197 ARG A O 1
ATOM 1503 N N . ARG A 1 198 ? -22.343 -8.747 10.230 1.00 48.62 198 ARG A N 1
ATOM 1504 C CA . ARG A 1 198 ? -23.551 -9.575 10.344 1.00 48.62 198 ARG A CA 1
ATOM 1505 C C . ARG A 1 198 ? -23.717 -10.446 9.106 1.00 48.62 198 ARG A C 1
ATOM 1507 O O . ARG A 1 198 ? -24.309 -9.990 8.134 1.00 48.62 198 ARG A O 1
ATOM 1514 N N . LEU A 1 199 ? -23.211 -11.671 9.197 1.00 41.03 199 LEU A N 1
ATOM 1515 C CA . LEU A 1 199 ? -23.796 -12.926 8.711 1.00 41.03 199 LEU A CA 1
ATOM 1516 C C . LEU A 1 199 ? -23.006 -14.076 9.353 1.00 41.03 199 LEU A C 1
ATOM 1518 O O . LEU A 1 199 ? -21.768 -13.919 9.451 1.00 41.03 199 LEU A O 1
#

Foldseek 3Di:
DDPPPDDVVVVVVVVVVVVVVVVVVVVVVVVVVVVVVVVVVVVVVVVCVVVVVPPPPDDDDDDDDDDDDDDDDDDDDDDDDDDDDDDDDDDDDDDDDDDDDDDDDDDDDDDPDQAWPPVCPPDDPLVLLLVVQVPDPDFDALVRSLVVTGPDDDPVCVVVSSVVSVVSQVVCVVVQQWDQPDVVVTTIHGPPVVPVPDD

Organism: NCBI:txid1973484

Sequence (199 aa):
MAFSILAEDTRAKLEQERDRLINERDAIIEAAVTQATAEIDQTLQQINHLLGSDSPTETASTSKKAPTQSKPKAATQSKPKAAPKSQKAAAKAKPVEVASEPKESKSTATTQSLTLKRTFKSMTPTQAVQQIMQGASEPMTTDDVIGSLYQSVKEADLKTARKSVALILGRGSHQGIYEKVQENPSRYQVINLRQSRRL